Protein AF-0000000079408543 (afdb_homodimer)

Foldseek 3Di:
DQQDAEEEDEAEACDPVNLVVLLVCQLSNQNYAEYEYAHRQDDLVSLLSNLVSVLNRQNYAEYHHEHYPDDPVSVVVNVVSNLSNQRHQFYFYDDVQFGFTFTHDDPPDDPDDDDDDPDDDPPDPGGDTDGD/DQQDAEDEDEAEACDPVNLVVLLVCQLSNQNYAEYEYAHRQDDLVRLLSNLVSVLNRQNYAEYHHEHYPDDPVSVVVNVVSNLSNQRHQFYFYDDVQFGFTFGHDDPDDDPDDDDPDPDPDDPDSGTDTDGD

Organism: Sphenodon punctatus (NCBI:txid8508)

Solvent-accessible surface area (backbone atoms only — not comparable to full-atom values): 13923 Å² total; per-residue (Å²): 82,40,45,27,26,32,42,35,45,29,37,30,68,61,43,72,71,30,50,51,50,46,56,65,49,47,68,51,25,63,45,26,28,34,42,32,49,29,38,19,66,35,40,58,69,56,48,51,52,50,49,58,50,50,42,64,30,74,49,25,29,36,40,31,54,23,49,37,56,74,46,73,68,41,49,57,51,47,56,60,56,48,66,66,21,86,47,28,31,36,37,37,34,43,45,104,66,38,41,38,39,35,34,43,74,55,71,92,73,74,84,72,93,86,84,86,80,83,75,86,77,76,89,61,64,68,40,53,66,50,79,96,82,42,45,28,28,32,42,35,45,28,38,32,66,62,43,72,71,29,51,52,51,46,58,64,49,47,69,52,25,63,45,25,28,34,41,32,48,29,39,20,67,36,42,57,66,55,48,51,53,50,48,58,49,51,41,63,29,74,50,25,28,36,40,32,53,23,49,37,55,74,47,76,69,41,50,54,53,47,56,60,58,48,65,67,22,86,49,30,28,36,36,38,34,42,42,103,65,40,40,37,37,36,30,44,73,61,74,89,73,77,85,74,91,83,82,83,79,78,77,83,73,79,85,60,62,61,36,53,62,50,77,94

InterPro domains:
  IPR001611 Leucine-rich repeat [PF13516] (59-79)
  IPR027038 Ran GTPase-activating protein [PTHR24113] (2-92)
  IPR032675 Leucine-rich repeat domain superfamily [G3DSA:3.80.10.10] (1-110)

Structure (mmCIF, N/CA/C/O backbone):
data_AF-0000000079408543-model_v1
#
loop_
_entity.id
_entity.type
_entity.pdbx_description
1 polymer 'Uncharacterized protein'
#
loop_
_atom_site.group_PDB
_atom_site.id
_atom_site.type_symbol
_atom_site.label_atom_id
_atom_site.label_alt_id
_atom_site.label_comp_id
_atom_site.label_asym_id
_atom_site.label_entity_id
_atom_site.label_seq_id
_atom_site.pdbx_PDB_ins_code
_atom_site.Cartn_x
_atom_site.Cartn_y
_atom_site.Cartn_z
_atom_site.occupancy
_atom_site.B_iso_or_equiv
_atom_site.auth_seq_id
_atom_site.auth_comp_id
_atom_site.auth_asym_id
_atom_site.auth_atom_id
_atom_site.pdbx_PDB_model_num
ATOM 1 N N . MET A 1 1 ? -10.094 -0.132 -7.781 1 80.06 1 MET A N 1
ATOM 2 C CA . MET A 1 1 ? -9.453 0.359 -6.562 1 80.06 1 MET A CA 1
ATOM 3 C C . MET A 1 1 ? -10.445 1.14 -5.703 1 80.06 1 MET A C 1
ATOM 5 O O . MET A 1 1 ? -10.109 1.583 -4.605 1 80.06 1 MET A O 1
ATOM 9 N N . LYS A 1 2 ? -11.625 1.193 -6.109 1 86.25 2 LYS A N 1
ATOM 10 C CA . LYS A 1 2 ? -12.633 2.039 -5.477 1 86.25 2 LYS A CA 1
ATOM 11 C C . LYS A 1 2 ? -12.914 1.589 -4.043 1 86.25 2 LYS A C 1
ATOM 13 O O . LYS A 1 2 ? -13.273 2.402 -3.191 1 86.25 2 LYS A O 1
ATOM 18 N N . ASN A 1 3 ? -12.68 0.337 -3.779 1 90.06 3 ASN A N 1
ATOM 19 C CA . ASN A 1 3 ? -13.125 -0.176 -2.49 1 90.06 3 ASN A CA 1
ATOM 20 C C . ASN A 1 3 ? -11.953 -0.409 -1.541 1 90.06 3 ASN A C 1
ATOM 22 O O . ASN A 1 3 ? -12.133 -0.914 -0.432 1 90.06 3 ASN A O 1
ATOM 26 N N . LEU A 1 4 ? -10.789 0.045 -1.88 1 92.81 4 LEU A N 1
ATOM 27 C CA . LEU A 1 4 ? -9.625 -0.16 -1.021 1 92.81 4 LEU A CA 1
ATOM 28 C C . LEU A 1 4 ? -9.758 0.632 0.275 1 92.81 4 LEU A C 1
ATOM 30 O O . LEU A 1 4 ? -10.219 1.776 0.263 1 92.81 4 LEU A O 1
ATOM 34 N N . LYS A 1 5 ? -9.297 0.011 1.314 1 95.62 5 LYS A N 1
ATOM 35 C CA . LYS A 1 5 ? -9.43 0.646 2.623 1 95.62 5 LYS A CA 1
ATOM 36 C C . LYS A 1 5 ? -8.102 1.213 3.102 1 95.62 5 LYS A C 1
ATOM 38 O O . LYS A 1 5 ? -8.07 2.211 3.826 1 95.62 5 LYS A O 1
ATOM 43 N N . LYS A 1 6 ? -7.059 0.561 2.783 1 96.62 6 LYS A N 1
ATOM 44 C CA . LYS A 1 6 ? -5.742 0.977 3.254 1 96.62 6 LYS A CA 1
ATOM 45 C C . LYS A 1 6 ? -4.703 0.874 2.141 1 96.62 6 LYS A C 1
ATOM 47 O O . LYS A 1 6 ? -4.645 -0.133 1.431 1 96.62 6 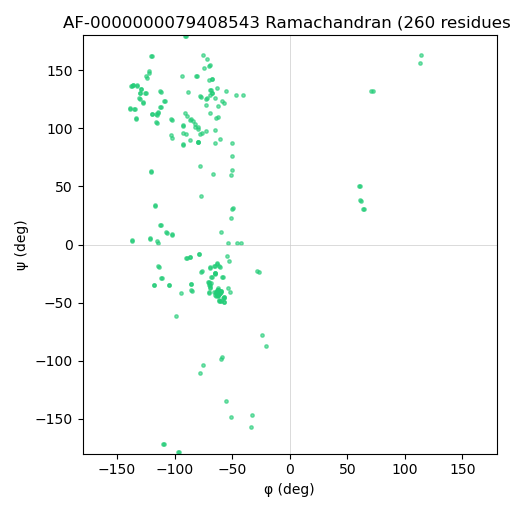LYS A O 1
ATOM 52 N N . ILE A 1 7 ? -3.877 1.854 2.014 1 95.75 7 ILE A N 1
ATOM 53 C CA . ILE A 1 7 ? -2.758 1.861 1.079 1 95.75 7 ILE A CA 1
ATOM 54 C C . ILE A 1 7 ? -1.478 2.256 1.812 1 95.75 7 ILE A C 1
ATOM 56 O O . ILE A 1 7 ? -1.463 3.229 2.57 1 95.75 7 ILE A O 1
ATOM 60 N N . GLU A 1 8 ? -0.493 1.496 1.614 1 95.88 8 GLU A N 1
ATOM 61 C CA . GLU A 1 8 ? 0.832 1.814 2.139 1 95.88 8 GLU A CA 1
ATOM 62 C C . GLU A 1 8 ? 1.887 1.766 1.038 1 95.88 8 GLU A C 1
ATOM 64 O O . GLU A 1 8 ? 2.025 0.753 0.348 1 95.88 8 GLU A O 1
ATOM 69 N N . LEU A 1 9 ? 2.535 2.836 0.86 1 95.38 9 LEU A N 1
ATOM 70 C CA . LEU A 1 9 ? 3.691 2.953 -0.021 1 95.38 9 LEU A CA 1
ATOM 71 C C . LEU A 1 9 ? 4.953 3.273 0.776 1 95.38 9 LEU A C 1
ATOM 73 O O . LEU A 1 9 ? 5.066 4.355 1.356 1 95.38 9 LEU A O 1
ATOM 77 N N . THR A 1 10 ? 5.789 2.324 0.797 1 94.88 10 THR A N 1
ATOM 78 C CA . THR A 1 10 ? 6.93 2.477 1.695 1 94.88 10 THR A CA 1
ATOM 79 C C . THR A 1 10 ? 8.242 2.336 0.931 1 94.88 10 THR A C 1
ATOM 81 O O . THR A 1 10 ? 8.375 1.461 0.073 1 94.88 10 THR A O 1
ATOM 84 N N . GLY A 1 11 ? 9 3.107 1.428 1 88.62 11 GLY A N 1
ATOM 85 C CA . GLY A 1 11 ? 10.359 2.998 0.932 1 88.62 11 GLY A CA 1
ATOM 86 C C . GLY A 1 11 ? 10.523 3.514 -0.485 1 88.62 11 GLY A C 1
ATOM 87 O O . GLY A 1 11 ? 9.625 3.352 -1.317 1 88.62 11 GLY A O 1
ATOM 88 N N . GLY A 1 12 ? 11.461 4.25 -0.627 1 80.56 12 GLY A N 1
ATOM 89 C CA . GLY A 1 12 ? 11.781 4.828 -1.922 1 80.56 12 GLY A CA 1
ATOM 90 C C . GLY A 1 12 ? 11.586 6.332 -1.969 1 80.56 12 GLY A C 1
ATOM 91 O O . GLY A 1 12 ? 11.133 6.934 -0.993 1 80.56 12 GLY A O 1
ATOM 92 N N . LYS A 1 13 ? 12.203 7.043 -2.811 1 85.88 13 LYS A N 1
ATOM 93 C CA . LYS A 1 13 ? 12.094 8.484 -3.047 1 85.88 13 LYS A CA 1
ATOM 94 C C . LYS A 1 13 ? 10.867 8.805 -3.898 1 85.88 13 LYS A C 1
ATOM 96 O O . LYS A 1 13 ? 10.898 8.648 -5.121 1 85.88 13 LYS A O 1
ATOM 101 N N . LEU A 1 14 ? 9.664 9.023 -3.174 1 89.5 14 LEU A N 1
ATOM 102 C CA . LEU A 1 14 ? 8.516 9.539 -3.92 1 89.5 14 LEU A CA 1
ATOM 103 C C . LEU A 1 14 ?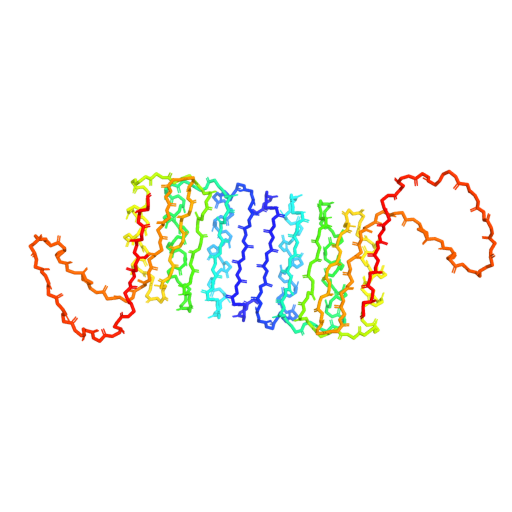 8.812 10.922 -4.492 1 89.5 14 LEU A C 1
ATOM 105 O O . LEU A 1 14 ? 9 11.875 -3.738 1 89.5 14 LEU A O 1
AT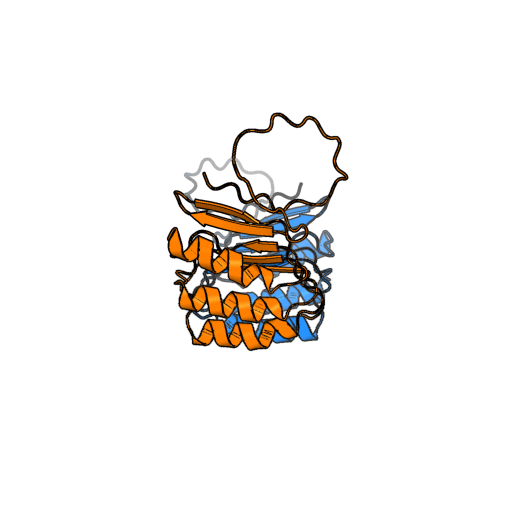OM 109 N N . THR A 1 15 ? 8.953 11 -5.715 1 88.56 15 THR A N 1
ATOM 110 C CA . THR A 1 15 ? 9.305 12.234 -6.41 1 88.56 15 THR A CA 1
ATOM 111 C C . THR A 1 15 ? 8.055 12.922 -6.957 1 88.56 15 THR A C 1
ATOM 113 O O . THR A 1 15 ? 6.938 12.438 -6.762 1 88.56 15 THR A O 1
ATOM 116 N N . ALA A 1 16 ? 8.266 14.062 -7.645 1 89.94 16 ALA A N 1
ATOM 117 C CA . ALA A 1 16 ? 7.176 14.875 -8.164 1 89.94 16 ALA A CA 1
ATOM 118 C C . ALA A 1 16 ? 6.281 14.07 -9.102 1 89.94 16 ALA A C 1
ATOM 120 O O . ALA A 1 16 ? 5.051 14.117 -8.992 1 89.94 16 ALA A O 1
ATOM 121 N N . PRO A 1 17 ? 6.84 13.281 -10.062 1 88.56 17 PRO A N 1
ATOM 122 C CA . PRO A 1 17 ? 5.973 12.453 -10.898 1 88.56 17 PRO A CA 1
ATOM 123 C C . PRO A 1 17 ? 5.145 11.453 -10.086 1 88.56 17 PRO A C 1
ATOM 125 O O . PRO A 1 17 ? 3.973 11.227 -10.391 1 88.56 17 PRO A O 1
ATOM 128 N N . GLY A 1 18 ? 5.812 10.891 -9.086 1 88.56 18 GLY A N 1
ATOM 129 C CA . GLY A 1 18 ? 5.082 9.977 -8.219 1 88.56 18 GLY A CA 1
ATOM 130 C C . GLY A 1 18 ? 3.93 10.641 -7.492 1 88.56 18 GLY A C 1
ATOM 131 O O . GLY A 1 18 ? 2.84 10.078 -7.395 1 88.56 18 GLY A O 1
ATOM 132 N N . ILE A 1 19 ? 4.148 11.797 -6.996 1 91.75 19 ILE A N 1
ATOM 133 C CA . ILE A 1 19 ? 3.113 12.555 -6.301 1 91.75 19 ILE A CA 1
ATOM 134 C C . ILE A 1 19 ? 1.974 12.867 -7.266 1 91.75 19 ILE A C 1
ATOM 136 O O . ILE A 1 19 ? 0.799 12.781 -6.898 1 91.75 19 ILE A O 1
ATOM 140 N N . THR A 1 20 ? 2.322 13.172 -8.43 1 91.56 20 THR A N 1
ATOM 141 C CA . THR A 1 20 ? 1.322 13.43 -9.461 1 91.56 20 THR A CA 1
ATOM 142 C C . THR A 1 20 ? 0.484 12.18 -9.719 1 91.56 20 THR A C 1
ATOM 144 O O . THR A 1 20 ? -0.736 12.266 -9.875 1 91.56 20 THR A O 1
ATOM 147 N N . GLU A 1 21 ? 1.088 11.086 -9.797 1 88.38 21 GLU A N 1
ATOM 148 C CA . GLU A 1 21 ? 0.375 9.828 -9.992 1 88.38 21 GLU A CA 1
ATOM 149 C C . GLU A 1 21 ? -0.569 9.539 -8.828 1 88.38 21 GLU A C 1
ATOM 151 O O . GLU A 1 21 ? -1.688 9.062 -9.031 1 88.38 21 GLU A O 1
ATOM 156 N N . LEU A 1 22 ? -0.102 9.836 -7.691 1 88.75 22 LEU A N 1
ATOM 157 C CA . LEU A 1 22 ? -0.957 9.672 -6.523 1 88.75 22 LEU A CA 1
ATOM 158 C C . LEU A 1 22 ? -2.184 10.578 -6.617 1 88.75 22 LEU A C 1
ATOM 160 O O . LEU A 1 22 ? -3.299 10.148 -6.309 1 88.75 22 LEU A O 1
ATOM 164 N N . ALA A 1 23 ? -1.941 11.773 -7.027 1 91.62 23 ALA A N 1
ATOM 165 C CA . ALA A 1 23 ? -3.025 12.742 -7.172 1 91.62 23 ALA A CA 1
ATOM 166 C C . ALA A 1 23 ? -4.086 12.234 -8.148 1 91.62 23 ALA A C 1
ATOM 168 O O . ALA A 1 23 ? -5.27 12.547 -8 1 91.62 23 ALA A O 1
ATOM 169 N N . GLN A 1 24 ? -3.717 11.43 -9.062 1 88.75 24 GLN A N 1
ATOM 170 C CA . GLN A 1 24 ? -4.641 10.891 -10.055 1 88.75 24 GLN A CA 1
ATOM 171 C C . GLN A 1 24 ? -5.348 9.641 -9.539 1 88.75 24 GLN A C 1
ATOM 173 O O . GLN A 1 24 ? -6.504 9.391 -9.875 1 88.75 24 GLN A O 1
ATOM 178 N N . ALA A 1 25 ? -4.707 8.922 -8.812 1 85.69 25 ALA A N 1
ATOM 179 C CA . ALA A 1 25 ? -5.199 7.613 -8.391 1 85.69 25 ALA A CA 1
ATOM 180 C C . ALA A 1 25 ? -6.098 7.734 -7.164 1 85.69 25 ALA A C 1
ATOM 182 O O . ALA A 1 25 ? -7.148 7.094 -7.09 1 85.69 25 ALA A O 1
ATOM 183 N N . PHE A 1 26 ? -5.809 8.539 -6.215 1 90.38 26 PHE A N 1
ATOM 184 C CA . PHE A 1 26 ? -6.402 8.531 -4.879 1 90.38 26 PHE A CA 1
ATOM 185 C C . PHE A 1 26 ? -7.859 8.961 -4.934 1 90.38 26 PHE A C 1
ATOM 187 O O . PHE A 1 26 ? -8.703 8.414 -4.219 1 90.38 26 PHE A O 1
ATOM 194 N N . PRO A 1 27 ? -8.148 9.875 -5.824 1 86.06 27 PRO A N 1
ATOM 195 C CA . PRO A 1 27 ? -9.562 10.242 -5.898 1 86.06 27 PRO A CA 1
ATOM 196 C C . PRO A 1 27 ? -10.453 9.078 -6.324 1 86.06 27 PRO A C 1
ATOM 198 O O . PRO A 1 27 ? -11.672 9.109 -6.098 1 86.06 27 PRO A O 1
ATOM 201 N N . LYS A 1 28 ? -9.859 8.102 -6.852 1 84.75 28 LYS A N 1
ATOM 202 C CA . LYS A 1 28 ? -10.609 6.938 -7.305 1 84.75 28 LYS A CA 1
ATOM 203 C C . LYS A 1 28 ? -10.812 5.938 -6.172 1 84.75 28 LYS A C 1
ATOM 205 O O . LYS A 1 28 ? -11.602 4.996 -6.301 1 84.75 28 LYS A O 1
ATOM 210 N N . CYS A 1 29 ? -10.133 6.176 -5.117 1 89.69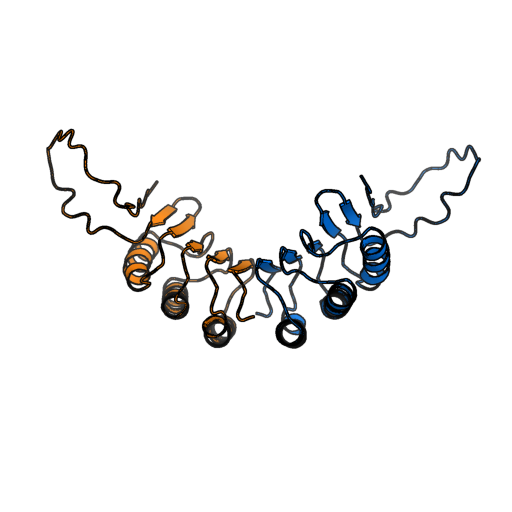 29 CYS A N 1
ATOM 211 C CA . CYS A 1 29 ? -10.234 5.273 -3.975 1 89.69 29 CYS A CA 1
ATOM 212 C C . CYS A 1 29 ? -11.297 5.758 -2.996 1 89.69 29 CYS A C 1
ATOM 214 O O . CYS A 1 29 ? -10.977 6.324 -1.952 1 89.69 29 CYS A O 1
ATOM 216 N N . LEU A 1 30 ? -12.492 5.418 -3.176 1 91 30 LEU A N 1
ATOM 217 C CA . LEU A 1 30 ? -13.672 6.004 -2.541 1 91 30 LEU A CA 1
ATOM 218 C C . LEU A 1 30 ? -13.812 5.508 -1.105 1 91 30 LEU A C 1
ATOM 220 O O . LEU A 1 30 ? -14.438 6.168 -0.275 1 91 30 LEU A O 1
ATOM 224 N N . GLN A 1 31 ? -13.242 4.371 -0.793 1 93.56 31 GLN A N 1
ATOM 225 C CA . GLN A 1 31 ? -13.453 3.787 0.527 1 93.56 31 GLN A CA 1
ATOM 226 C C . GLN A 1 31 ? -12.172 3.803 1.35 1 93.56 31 GLN A C 1
ATOM 228 O O . GLN A 1 31 ? -12.078 3.137 2.383 1 93.56 31 GLN A O 1
ATOM 233 N N . LEU A 1 32 ? -11.219 4.602 0.93 1 94.75 32 LEU A N 1
ATOM 234 C CA . LEU A 1 32 ? -9.898 4.602 1.562 1 94.75 32 LEU A CA 1
ATOM 235 C C . LEU A 1 32 ? -9.961 5.258 2.939 1 94.75 32 LEU A C 1
ATOM 237 O O . LEU A 1 32 ? -10.445 6.387 3.074 1 94.75 32 LEU A O 1
ATOM 241 N N . GLU A 1 33 ? -9.492 4.516 3.934 1 96.12 33 GLU A N 1
ATOM 242 C CA . GLU A 1 33 ? -9.555 4.992 5.312 1 96.12 33 GLU A CA 1
ATOM 243 C C . GLU A 1 33 ? -8.164 5.309 5.855 1 96.12 33 GLU A C 1
ATOM 245 O O . GLU A 1 33 ? -8.016 6.129 6.766 1 96.12 33 GLU A O 1
ATOM 250 N N . GLU A 1 34 ? -7.172 4.613 5.336 1 96.25 34 GLU A N 1
ATOM 251 C CA . GLU A 1 34 ? -5.816 4.793 5.848 1 96.25 34 GLU A CA 1
ATOM 252 C C . GLU A 1 34 ? -4.805 4.887 4.711 1 96.25 34 GLU A C 1
ATOM 254 O O . GLU A 1 34 ? -4.836 4.082 3.775 1 96.25 34 GLU A O 1
ATOM 259 N N . ILE A 1 35 ? -3.852 5.832 4.844 1 95.75 35 ILE A N 1
ATOM 260 C CA . ILE A 1 35 ? -2.752 5.965 3.896 1 95.75 35 ILE A CA 1
ATOM 261 C C . ILE A 1 35 ? -1.432 6.102 4.652 1 95.75 35 ILE A C 1
ATOM 263 O O . ILE A 1 35 ? -1.354 6.824 5.648 1 95.75 35 ILE A O 1
ATOM 267 N N . SER A 1 36 ? -0.47 5.434 4.203 1 95.75 36 SER A N 1
ATOM 268 C CA . SER A 1 36 ? 0.873 5.543 4.762 1 95.75 36 SER A CA 1
ATOM 269 C C . SER A 1 36 ? 1.913 5.758 3.666 1 95.75 36 SER A C 1
ATOM 271 O O . SER A 1 36 ? 1.956 5.008 2.689 1 95.75 36 SER A O 1
ATOM 273 N N . LEU A 1 37 ? 2.695 6.797 3.787 1 95.81 37 LEU A N 1
ATOM 274 C CA . LEU A 1 37 ? 3.826 7.078 2.91 1 95.81 37 LEU A CA 1
ATOM 275 C C . LEU A 1 37 ? 5.125 7.148 3.705 1 95.81 37 LEU A C 1
ATOM 277 O O . LEU A 1 37 ? 5.824 8.164 3.666 1 95.81 37 LEU A O 1
ATOM 281 N N . GLN A 1 38 ? 5.496 6.105 4.289 1 93.81 38 GLN A N 1
ATOM 282 C CA . GLN A 1 38 ? 6.668 6.078 5.156 1 93.81 38 GLN A CA 1
ATOM 283 C C . GLN A 1 38 ? 7.953 5.934 4.344 1 93.81 38 GLN A C 1
ATOM 285 O O . GLN A 1 38 ? 7.977 5.238 3.326 1 93.81 38 GLN A O 1
ATOM 290 N N . ASP A 1 39 ? 9.016 6.574 4.812 1 93.69 39 ASP A N 1
ATOM 291 C CA . ASP A 1 39 ? 10.359 6.379 4.289 1 93.69 39 ASP A CA 1
ATOM 292 C C . ASP A 1 39 ? 10.438 6.758 2.811 1 93.69 39 ASP A C 1
ATOM 294 O O . ASP A 1 39 ? 10.938 5.988 1.99 1 93.69 39 ASP A O 1
ATOM 298 N N . ASN A 1 40 ? 9.93 7.988 2.449 1 94.56 40 ASN A N 1
ATOM 299 C CA . ASN A 1 40 ? 9.914 8.391 1.048 1 94.56 40 ASN A CA 1
ATOM 300 C C . ASN A 1 40 ? 10.695 9.688 0.83 1 94.56 40 ASN A C 1
ATOM 302 O O . ASN A 1 40 ? 10.625 10.289 -0.247 1 94.56 40 ASN A O 1
ATOM 306 N N . TRP A 1 41 ? 11.328 10.195 1.872 1 92.38 41 TRP A N 1
ATOM 307 C CA . TRP A 1 41 ? 12.211 11.352 1.817 1 92.38 41 TRP A CA 1
ATOM 308 C C . TRP A 1 41 ? 11.445 12.609 1.421 1 92.38 41 TRP A C 1
ATOM 310 O O . TRP A 1 41 ? 11.969 13.461 0.702 1 92.38 41 TRP A O 1
ATOM 320 N N . LEU A 1 42 ? 10.219 12.672 1.764 1 93.38 42 LEU A N 1
ATOM 321 C CA . LEU A 1 42 ? 9.398 13.836 1.46 1 93.38 42 LEU A CA 1
ATOM 322 C C . LEU A 1 42 ? 9.844 15.047 2.277 1 93.38 42 LEU A C 1
ATOM 324 O O . LEU A 1 42 ? 10.023 14.945 3.492 1 93.38 42 LEU A O 1
ATOM 328 N N . LYS A 1 43 ? 9.992 16.156 1.645 1 92.06 43 LYS A N 1
ATOM 329 C CA . LYS A 1 43 ? 10.25 17.438 2.314 1 92.06 43 LYS A CA 1
ATOM 330 C C . LYS A 1 43 ? 8.945 18.156 2.639 1 92.06 43 LYS A C 1
ATOM 332 O O . LYS A 1 43 ? 7.859 17.641 2.359 1 92.06 43 LYS A O 1
ATOM 337 N N . GLU A 1 44 ? 9.055 19.266 3.234 1 89.5 44 GLU A N 1
ATOM 338 C CA . GLU A 1 44 ? 7.895 20.016 3.719 1 89.5 44 GLU A CA 1
ATOM 339 C C . GLU A 1 44 ? 6.918 20.312 2.586 1 89.5 44 GLU A C 1
ATOM 341 O O . GLU A 1 44 ? 5.711 20.078 2.725 1 89.5 44 GLU A O 1
ATOM 346 N N . GLN A 1 45 ? 7.43 20.828 1.477 1 91.94 45 GLN A N 1
ATOM 347 C CA . GLN A 1 45 ? 6.562 21.188 0.357 1 91.94 45 GLN A CA 1
ATOM 348 C C . GLN A 1 45 ? 5.836 19.969 -0.19 1 91.94 45 GLN A C 1
ATOM 350 O O . GLN A 1 45 ? 4.629 20.016 -0.437 1 91.94 45 GLN A O 1
ATOM 355 N N . GLU A 1 46 ? 6.594 18.938 -0.405 1 93.88 46 GLU A N 1
ATOM 356 C CA . GLU A 1 46 ? 5.996 17.703 -0.916 1 93.88 46 GLU A CA 1
ATOM 357 C C . GLU A 1 46 ? 4.973 17.141 0.066 1 93.88 46 GLU A C 1
ATOM 359 O O . GLU A 1 46 ? 3.918 16.656 -0.341 1 93.88 46 GLU A O 1
ATOM 364 N N . MET A 1 47 ? 5.27 17.156 1.339 1 91.94 47 MET A N 1
ATOM 365 C CA . MET A 1 47 ? 4.332 16.656 2.348 1 91.94 47 MET A CA 1
ATOM 366 C C . MET A 1 47 ? 3.051 17.484 2.346 1 91.94 47 MET A C 1
ATOM 368 O O . MET A 1 47 ? 1.956 16.953 2.504 1 91.94 47 MET A O 1
ATOM 372 N N . SER A 1 48 ? 3.25 18.703 2.145 1 91.25 48 SER A N 1
ATOM 373 C CA . SER A 1 48 ? 2.082 19.578 2.049 1 91.25 48 SER A CA 1
ATOM 374 C C . SER A 1 48 ? 1.23 19.219 0.833 1 91.25 48 SER A C 1
ATOM 376 O O . SER A 1 48 ? 0 19.203 0.917 1 91.25 48 SER A O 1
ATOM 378 N N . GLU A 1 49 ? 1.854 19 -0.267 1 93.25 49 GLU A N 1
ATOM 379 C CA . GLU A 1 49 ? 1.144 18.625 -1.487 1 93.25 49 GLU A CA 1
ATOM 380 C C . GLU A 1 49 ? 0.365 17.328 -1.299 1 93.25 49 GLU A C 1
ATOM 382 O O . GLU A 1 49 ? -0.78 17.219 -1.743 1 93.25 49 GLU A O 1
ATOM 387 N N . VAL A 1 50 ? 0.977 16.391 -0.613 1 94 50 VAL A N 1
ATOM 388 C CA . VAL A 1 50 ? 0.321 15.102 -0.44 1 94 50 VAL A CA 1
ATOM 389 C C . VAL A 1 50 ? -0.89 15.258 0.479 1 94 50 VAL A C 1
ATOM 391 O O . VAL A 1 50 ? -1.929 14.633 0.256 1 94 50 VAL A O 1
ATOM 394 N N . ILE A 1 51 ? -0.754 16.078 1.469 1 90.38 51 ILE A N 1
ATOM 395 C CA . ILE A 1 51 ? -1.877 16.328 2.367 1 90.38 51 ILE A CA 1
ATOM 396 C C . ILE A 1 51 ? -3.043 16.922 1.585 1 90.38 51 ILE A C 1
ATOM 398 O O . ILE A 1 51 ? -4.203 16.594 1.836 1 90.38 51 ILE A O 1
ATOM 402 N N . GLU A 1 52 ? -2.74 17.781 0.698 1 92.31 52 GLU A N 1
ATOM 403 C CA . GLU A 1 52 ? -3.783 18.375 -0.139 1 92.31 52 GLU A CA 1
ATOM 404 C C . GLU A 1 52 ? -4.492 17.297 -0.966 1 92.31 52 GLU A C 1
ATOM 406 O O . GLU A 1 52 ? -5.707 17.375 -1.171 1 92.31 52 GLU A O 1
ATOM 411 N N . ILE A 1 53 ? -3.773 16.375 -1.479 1 92.5 53 ILE A N 1
ATOM 412 C CA . ILE A 1 53 ? -4.344 15.258 -2.227 1 92.5 53 ILE A CA 1
ATOM 413 C C . ILE A 1 53 ? -5.238 14.422 -1.311 1 92.5 53 ILE A C 1
ATOM 415 O O . ILE A 1 53 ? -6.348 14.055 -1.69 1 92.5 53 ILE A O 1
ATOM 419 N N . PHE A 1 54 ? -4.75 14.203 -0.082 1 92.81 54 PHE A N 1
ATOM 420 C CA . PHE A 1 54 ? -5.473 13.367 0.872 1 92.81 54 PHE A CA 1
ATOM 421 C C . PHE A 1 54 ? -6.766 14.039 1.313 1 92.81 54 PHE A C 1
ATOM 423 O O . PHE A 1 54 ? -7.734 13.367 1.661 1 92.81 54 PHE A O 1
ATOM 430 N N . ALA A 1 55 ? -6.766 15.352 1.289 1 89.88 55 ALA A N 1
ATOM 431 C CA . ALA A 1 55 ? -7.953 16.125 1.675 1 89.88 55 ALA A CA 1
ATOM 432 C C . ALA A 1 55 ? -9.133 15.789 0.767 1 89.88 55 ALA A C 1
ATOM 434 O O . ALA A 1 55 ? -10.289 16.016 1.139 1 89.88 55 ALA A O 1
ATOM 435 N N . LYS A 1 56 ? -8.836 15.234 -0.369 1 90.25 56 LYS A N 1
ATOM 436 C CA . LYS A 1 56 ? -9.875 14.922 -1.339 1 90.25 56 LYS A CA 1
ATOM 437 C C . LYS A 1 56 ? -10.438 13.523 -1.114 1 90.25 56 LYS A C 1
ATOM 439 O O . LYS A 1 56 ? -11.43 13.133 -1.735 1 90.25 56 LYS A O 1
ATOM 444 N N . VAL A 1 57 ? -9.773 12.766 -0.288 1 91.25 57 VAL A N 1
ATOM 445 C CA . VAL A 1 57 ? -10.227 11.422 0.034 1 91.25 57 VAL A CA 1
ATOM 446 C C . VAL A 1 57 ? -11.227 11.469 1.188 1 91.25 57 VAL A C 1
ATOM 448 O O . VAL A 1 57 ? -10.836 11.617 2.348 1 91.25 57 VAL A O 1
ATOM 451 N N . LYS A 1 58 ? -12.484 11.258 0.958 1 89.12 58 LYS A N 1
ATOM 452 C CA . LYS A 1 58 ? -13.594 11.602 1.846 1 89.12 58 LYS A CA 1
ATOM 453 C C . LYS A 1 58 ? -13.609 10.711 3.08 1 89.12 58 LYS A C 1
ATOM 455 O O . LYS A 1 58 ? -13.961 11.156 4.172 1 89.12 58 LYS A O 1
ATOM 460 N N . LYS A 1 59 ? -13.203 9.5 2.99 1 93.06 59 LYS A N 1
ATOM 461 C CA . LYS A 1 59 ? -13.359 8.57 4.105 1 93.06 59 LYS A CA 1
ATOM 462 C C . LYS A 1 59 ? -12.039 8.375 4.848 1 93.06 59 LYS A C 1
ATOM 464 O O . LYS A 1 59 ? -11.938 7.531 5.734 1 93.06 59 LYS A O 1
ATOM 469 N N . LEU A 1 60 ? -11.086 9.172 4.488 1 93.12 60 LEU A N 1
ATOM 470 C CA . LEU A 1 60 ? -9.758 9.016 5.062 1 93.12 60 LEU A CA 1
ATOM 471 C C . LEU A 1 60 ? -9.758 9.352 6.547 1 93.12 60 LEU A C 1
ATOM 473 O O . LEU A 1 60 ? -10.242 10.414 6.945 1 93.12 60 LEU A O 1
ATOM 477 N N . LYS A 1 61 ? -9.18 8.453 7.375 1 91.94 61 LYS A N 1
ATOM 478 C CA . LYS A 1 61 ? -9.172 8.625 8.82 1 91.94 61 LYS A CA 1
ATOM 479 C C . LYS A 1 61 ? -7.746 8.742 9.352 1 91.94 61 LYS A C 1
ATOM 481 O O . LYS A 1 61 ? -7.492 9.469 10.312 1 91.94 61 LYS A O 1
ATOM 486 N N . LYS A 1 62 ? -6.828 8 8.711 1 92.62 62 LYS A N 1
ATOM 487 C CA . LYS A 1 62 ? -5.473 7.922 9.242 1 92.62 62 LYS A CA 1
ATOM 488 C C . LYS A 1 62 ? -4.438 8.219 8.156 1 92.62 62 LYS A C 1
ATOM 490 O O . LYS A 1 62 ? -4.516 7.676 7.055 1 92.62 62 LYS A O 1
ATOM 495 N N . ILE A 1 63 ? -3.502 9.031 8.5 1 92.62 63 ILE A N 1
ATOM 496 C CA . ILE A 1 63 ? -2.367 9.336 7.633 1 92.62 63 ILE A CA 1
ATOM 497 C C . ILE A 1 63 ? -1.063 9.07 8.383 1 92.62 63 ILE A C 1
ATOM 499 O O . ILE A 1 63 ? -0.9 9.492 9.531 1 92.62 63 ILE A O 1
ATOM 503 N N . ASP A 1 64 ? -0.205 8.375 7.777 1 93 64 ASP A N 1
ATOM 504 C CA . ASP A 1 64 ? 1.122 8.125 8.328 1 93 64 ASP A CA 1
ATOM 505 C C . ASP A 1 64 ? 2.213 8.656 7.406 1 93 64 ASP A C 1
ATOM 507 O O . ASP A 1 64 ? 2.418 8.133 6.309 1 93 64 ASP A O 1
ATOM 511 N N . LEU A 1 65 ? 2.918 9.664 7.805 1 92.69 65 LEU A N 1
ATOM 512 C CA . LEU A 1 65 ? 4.012 10.273 7.059 1 92.69 65 LEU A CA 1
ATOM 513 C C . LEU A 1 65 ? 5.328 10.133 7.809 1 92.69 65 LEU A C 1
ATOM 515 O O . LEU A 1 65 ? 6.199 11 7.719 1 92.69 65 LEU A O 1
ATOM 519 N N . SER A 1 66 ? 5.484 9.031 8.523 1 89.5 66 SER A N 1
ATOM 520 C CA . SER A 1 66 ? 6.652 8.805 9.367 1 89.5 66 SER A CA 1
ATOM 521 C C . SER A 1 66 ? 7.902 8.57 8.531 1 89.5 66 SER A C 1
ATOM 523 O O . SER A 1 66 ? 7.812 8.125 7.379 1 89.5 66 SER A O 1
ATOM 525 N N . HIS A 1 67 ? 9.055 8.891 9.125 1 91.31 67 HIS A N 1
ATOM 526 C CA . HIS A 1 67 ? 10.375 8.609 8.57 1 91.31 67 HIS A CA 1
ATOM 527 C C . HIS A 1 67 ? 10.578 9.32 7.238 1 91.31 67 HIS A C 1
ATOM 529 O O . HIS A 1 67 ? 11.023 8.703 6.266 1 91.31 67 HIS A O 1
ATOM 535 N N . ASN A 1 68 ? 10.055 10.516 7.18 1 92.25 68 ASN A N 1
ATOM 536 C CA . ASN A 1 68 ? 10.391 11.453 6.109 1 92.25 68 ASN A CA 1
ATOM 537 C C . ASN A 1 68 ? 11.25 12.609 6.621 1 92.25 68 ASN A C 1
ATOM 539 O O . ASN A 1 68 ? 11.859 12.508 7.688 1 92.25 68 ASN A O 1
ATOM 543 N N . GLU A 1 69 ? 11.469 13.617 5.766 1 89.38 69 GLU A N 1
ATOM 544 C CA . GLU A 1 69 ? 12.273 14.75 6.211 1 89.38 69 GLU A CA 1
ATOM 545 C C . GLU A 1 69 ? 11.445 15.711 7.062 1 89.38 69 GLU A C 1
ATOM 547 O O . GLU A 1 69 ? 10.891 16.688 6.547 1 89.38 69 GLU A O 1
ATOM 552 N N . ILE A 1 70 ? 11.43 15.414 8.359 1 84.44 70 ILE A N 1
ATOM 553 C CA . ILE A 1 70 ? 10.547 16.125 9.273 1 84.44 70 ILE A CA 1
ATOM 554 C C . ILE A 1 70 ? 11.367 16.984 10.219 1 84.44 70 ILE A C 1
ATOM 556 O O . ILE A 1 70 ? 12.391 16.547 10.75 1 84.44 70 ILE A O 1
ATOM 560 N N . SER A 1 71 ? 11.008 18.188 10.352 1 80.69 71 SER A N 1
ATOM 561 C CA . SER A 1 71 ? 11.5 19.141 11.336 1 80.69 71 SER A CA 1
ATOM 562 C C . SER A 1 71 ? 10.375 19.641 12.234 1 80.69 71 SER A C 1
ATOM 564 O O . SER A 1 71 ? 9.195 19.453 11.93 1 80.69 71 SER A O 1
ATOM 566 N N . PRO A 1 72 ? 10.695 20.188 13.328 1 78.62 72 PRO A N 1
ATOM 567 C CA . PRO A 1 72 ? 9.641 20.781 14.148 1 78.62 72 PRO A CA 1
ATOM 568 C C . PRO A 1 72 ? 8.758 21.75 13.375 1 78.62 72 PRO A C 1
ATOM 570 O O . PRO A 1 72 ? 7.543 21.781 13.57 1 78.62 72 PRO A O 1
ATOM 573 N N . LYS A 1 73 ? 9.352 22.5 12.57 1 81 73 LYS A N 1
ATOM 574 C CA . LYS A 1 73 ? 8.594 23.438 11.734 1 81 73 LYS A CA 1
ATOM 575 C C . LYS A 1 73 ? 7.645 22.688 10.805 1 81 73 LYS A C 1
ATOM 577 O O . LYS A 1 73 ? 6.496 23.109 10.617 1 81 73 LYS A O 1
ATOM 582 N N . THR A 1 74 ? 8.102 21.656 10.25 1 84.12 74 THR A N 1
ATOM 583 C CA . THR A 1 74 ? 7.305 20.844 9.328 1 84.12 74 THR A CA 1
ATOM 584 C C . THR A 1 74 ? 6.113 20.219 10.047 1 84.12 74 THR A C 1
ATOM 586 O O . THR A 1 74 ? 5.008 20.172 9.5 1 84.12 74 THR A O 1
ATOM 589 N N . VAL A 1 75 ? 6.387 19.781 11.219 1 81.12 75 VAL A N 1
ATOM 590 C CA . VAL A 1 75 ? 5.344 19.125 12 1 81.12 75 VAL A CA 1
ATOM 591 C C . VAL A 1 75 ? 4.184 20.078 12.234 1 81.12 75 VAL A C 1
ATOM 593 O O . VAL A 1 75 ? 3.02 19.719 12.047 1 81.12 75 VAL A O 1
ATOM 596 N N . LEU A 1 76 ? 4.496 21.266 12.672 1 81.44 76 LEU A N 1
ATOM 597 C CA . LEU A 1 76 ? 3.475 22.281 12.922 1 81.44 76 LEU A CA 1
ATOM 598 C C . LEU A 1 76 ? 2.709 22.609 11.641 1 81.44 76 LEU A C 1
ATOM 600 O O . LEU A 1 76 ? 1.483 22.734 11.664 1 81.44 76 LEU A O 1
ATOM 604 N N . ALA A 1 77 ? 3.418 22.719 10.578 1 83.44 77 ALA A N 1
ATOM 605 C CA . ALA A 1 77 ? 2.791 23.016 9.297 1 83.44 77 ALA A CA 1
ATOM 606 C C . ALA A 1 77 ? 1.846 21.906 8.867 1 83.44 77 ALA A C 1
ATOM 608 O O . ALA A 1 77 ? 0.733 22.172 8.406 1 83.44 77 ALA A O 1
ATOM 609 N N . LEU A 1 78 ? 2.268 20.719 9.086 1 85.62 78 LEU A N 1
ATOM 610 C CA . LEU A 1 78 ? 1.471 19.562 8.688 1 85.62 78 LEU A CA 1
ATOM 611 C C . LEU A 1 78 ? 0.233 19.438 9.57 1 85.62 78 LEU A C 1
ATOM 613 O O . LEU A 1 78 ? -0.848 19.094 9.078 1 85.62 78 LEU A O 1
ATOM 617 N N . ALA A 1 79 ? 0.427 19.656 10.781 1 81.94 79 ALA A N 1
ATOM 618 C CA . ALA A 1 79 ? -0.71 19.625 11.695 1 81.94 79 ALA A CA 1
ATOM 619 C C . ALA A 1 79 ? -1.782 20.625 11.266 1 81.94 79 ALA A C 1
ATOM 621 O O . ALA A 1 79 ? -2.973 20.297 11.25 1 81.94 79 ALA A O 1
ATOM 622 N N . LYS A 1 80 ? -1.395 21.75 10.945 1 83.75 80 LYS A N 1
ATOM 623 C CA . LYS A 1 80 ? -2.324 22.781 10.492 1 83.75 80 LYS A CA 1
ATOM 624 C C . LYS A 1 80 ? -3 22.391 9.188 1 83.75 80 LYS A C 1
ATOM 626 O O . LYS A 1 80 ? -4.211 22.562 9.023 1 83.75 80 LYS A O 1
ATOM 631 N N . ARG A 1 81 ? -2.248 21.828 8.25 1 84.12 81 ARG A N 1
ATOM 632 C CA . ARG A 1 81 ? -2.773 21.469 6.941 1 84.12 81 ARG A CA 1
ATOM 633 C C . ARG A 1 81 ? -3.736 20.297 7.051 1 84.12 81 ARG A C 1
ATOM 635 O O . ARG A 1 81 ? -4.711 20.203 6.301 1 84.12 81 ARG A O 1
ATOM 642 N N . THR A 1 82 ? -3.461 19.422 7.988 1 85 82 THR A N 1
ATOM 643 C CA . THR A 1 82 ? -4.281 18.219 8.133 1 85 82 THR A CA 1
ATOM 644 C C . THR A 1 82 ? -5.672 18.578 8.648 1 85 82 THR A C 1
ATOM 646 O O . THR A 1 82 ? -6.617 17.797 8.492 1 85 82 THR A O 1
ATOM 649 N N . THR A 1 83 ? -5.789 19.719 9.234 1 82.12 83 THR A N 1
ATOM 650 C CA . THR A 1 83 ? -7.098 20.172 9.695 1 82.12 83 THR A CA 1
ATOM 651 C C . THR A 1 83 ? -8.039 20.391 8.516 1 82.12 83 THR A C 1
ATOM 653 O O . THR A 1 83 ? -9.266 20.422 8.688 1 82.12 83 THR A O 1
ATOM 656 N N . THR A 1 84 ? -7.508 20.516 7.371 1 82.06 84 THR A N 1
ATOM 657 C CA . THR A 1 84 ? -8.32 20.688 6.176 1 82.06 84 THR A CA 1
ATOM 658 C C . THR A 1 84 ? -8.898 19.359 5.707 1 82.06 84 THR A C 1
ATOM 660 O O . THR A 1 84 ? -9.727 19.312 4.797 1 82.06 84 THR A O 1
ATOM 663 N N . CYS A 1 85 ? -8.508 18.281 6.262 1 82.12 85 CYS A N 1
ATOM 664 C CA . CYS A 1 85 ? -9.047 16.953 5.977 1 82.12 85 CYS A CA 1
ATOM 665 C C . CYS A 1 85 ? -10.18 16.594 6.93 1 82.12 85 CYS A C 1
ATOM 667 O O . CYS A 1 85 ? -9.938 16.234 8.078 1 82.12 85 CYS A O 1
ATOM 669 N N . PRO A 1 86 ? -11.406 16.672 6.539 1 80.81 86 PRO A N 1
ATOM 670 C CA . PRO A 1 86 ? -12.555 16.688 7.449 1 80.81 86 PRO A CA 1
ATOM 671 C C . PRO A 1 86 ? -12.703 15.383 8.227 1 80.81 86 PRO A C 1
ATOM 673 O O . PRO A 1 86 ? -13.188 15.391 9.367 1 80.81 86 PRO A O 1
ATOM 676 N N . ASN A 1 87 ? -12.172 14.289 7.688 1 85.62 87 ASN A N 1
ATOM 677 C CA . ASN A 1 87 ? -12.453 13.023 8.344 1 85.62 87 ASN A CA 1
ATOM 678 C C . ASN A 1 87 ? -11.18 12.398 8.914 1 85.62 87 ASN A C 1
ATOM 680 O O . ASN A 1 87 ? -11.227 11.305 9.484 1 85.62 87 ASN A O 1
ATOM 684 N N . VAL A 1 88 ? -10.141 13.086 8.773 1 86.44 88 VAL A N 1
ATOM 685 C CA . VAL A 1 88 ? -8.891 12.539 9.289 1 86.44 88 VAL A CA 1
ATOM 686 C C . VAL A 1 88 ? -8.836 12.727 10.805 1 86.44 88 VAL A C 1
ATOM 688 O O . VAL A 1 88 ? -8.984 13.844 11.305 1 86.44 88 VAL A O 1
ATOM 691 N N . THR A 1 89 ? -8.586 11.664 11.508 1 80.31 89 THR A N 1
ATOM 692 C CA . THR A 1 89 ? -8.547 11.703 12.961 1 80.31 89 THR A CA 1
ATOM 693 C C . THR A 1 89 ? -7.137 11.414 13.477 1 80.31 89 THR A C 1
ATOM 695 O O . THR A 1 89 ? -6.797 11.773 14.602 1 80.31 89 THR A O 1
ATOM 698 N N . ASP A 1 90 ? -6.344 10.836 12.648 1 83.38 90 ASP A N 1
ATOM 699 C CA . ASP A 1 90 ? -5.023 10.406 13.102 1 83.38 90 ASP A CA 1
ATOM 700 C C . ASP A 1 90 ? -3.945 10.789 12.086 1 83.38 90 ASP A C 1
ATOM 702 O O . ASP A 1 90 ? -3.998 10.359 10.93 1 83.38 90 ASP A O 1
ATOM 706 N N . LEU A 1 91 ? -3.098 11.617 12.547 1 86 91 LEU A N 1
ATOM 707 C CA . LEU A 1 91 ? -1.877 11.922 11.812 1 86 91 LEU A CA 1
ATOM 708 C C . LEU A 1 91 ? -0.651 11.383 12.539 1 86 91 LEU A C 1
ATOM 710 O O . LEU A 1 91 ? -0.385 11.766 13.68 1 86 91 LEU A O 1
ATOM 714 N N . GLN A 1 92 ? -0.025 10.547 11.914 1 84 92 GLN A N 1
ATOM 715 C CA . GLN A 1 92 ? 1.158 9.953 12.523 1 84 92 GLN A CA 1
ATOM 716 C C . GLN A 1 92 ? 2.434 10.445 11.852 1 84 92 GLN A C 1
ATOM 718 O O . GLN A 1 92 ? 2.576 10.344 10.625 1 84 92 GLN A O 1
ATOM 723 N N . ILE A 1 93 ? 3.281 11 12.641 1 85.81 93 ILE A N 1
ATOM 724 C CA . ILE A 1 93 ? 4.605 11.445 12.219 1 85.81 93 ILE A CA 1
ATOM 725 C C . ILE A 1 93 ? 5.652 10.977 13.227 1 85.81 93 ILE A C 1
ATOM 727 O O . ILE A 1 93 ? 5.645 11.398 14.383 1 85.81 93 ILE A O 1
ATOM 731 N N . ARG A 1 94 ? 6.418 10.055 12.805 1 77.31 94 ARG A N 1
ATOM 732 C CA . ARG A 1 94 ? 7.492 9.57 13.672 1 77.31 94 ARG A CA 1
ATOM 733 C C . ARG A 1 94 ? 8.859 9.891 13.078 1 77.31 94 ARG A C 1
ATOM 735 O O . ARG A 1 94 ? 9.062 9.766 11.867 1 77.31 94 ARG A O 1
ATOM 742 N N . ALA A 1 95 ? 9.422 10.641 13.695 1 71.31 95 ALA A N 1
ATOM 743 C CA . ALA A 1 95 ? 10.852 10.852 13.445 1 71.31 95 ALA A CA 1
ATOM 744 C C . ALA A 1 95 ? 11.672 10.594 14.703 1 71.31 95 ALA A C 1
ATOM 746 O O . ALA A 1 95 ? 11.109 10.375 15.781 1 71.31 95 ALA A O 1
ATOM 747 N N . ASP A 1 96 ? 12.875 10.117 14.539 1 57.47 96 ASP A N 1
ATOM 748 C CA . ASP A 1 96 ? 13.727 9.82 15.695 1 57.47 96 ASP A CA 1
ATOM 749 C C . ASP A 1 96 ? 13.352 10.68 16.891 1 57.47 96 ASP A C 1
ATOM 751 O O . ASP A 1 96 ? 13.445 10.234 18.047 1 57.47 96 ASP A O 1
ATOM 755 N N . ASN A 1 97 ? 12.75 11.781 16.656 1 50.81 97 ASN A N 1
ATOM 756 C CA . ASN A 1 97 ? 12.547 12.664 17.797 1 50.81 97 ASN A CA 1
ATOM 757 C C . ASN A 1 97 ? 11.148 13.273 17.797 1 50.81 97 ASN A C 1
ATOM 759 O O . ASN A 1 97 ? 10.852 14.156 18.594 1 50.81 97 ASN A O 1
ATOM 763 N N . ILE A 1 98 ? 10.172 12.961 16.844 1 52.75 98 ILE A N 1
ATOM 764 C CA . ILE A 1 98 ? 8.898 13.672 16.828 1 52.75 98 ILE A CA 1
ATOM 765 C C . ILE A 1 98 ? 7.762 12.68 16.562 1 52.75 98 ILE A C 1
ATOM 767 O O . ILE A 1 98 ? 7.84 11.875 15.633 1 52.75 98 ILE A O 1
ATOM 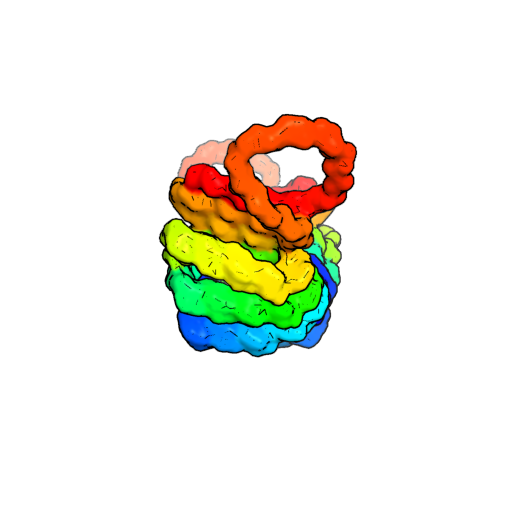771 N N . ILE A 1 99 ? 6.738 12.453 17.547 1 53.56 99 ILE A N 1
ATOM 772 C CA . ILE A 1 99 ? 5.52 11.695 17.281 1 53.56 99 ILE A CA 1
ATOM 773 C C . ILE A 1 99 ? 4.305 12.609 17.391 1 53.56 99 ILE A C 1
ATOM 775 O O . ILE A 1 99 ? 4.137 13.312 18.391 1 53.56 99 ILE A O 1
ATOM 779 N N . ILE A 1 100 ? 3.695 13.016 16.312 1 55.72 100 ILE A N 1
ATOM 780 C CA . ILE A 1 100 ? 2.453 13.781 16.344 1 55.72 100 ILE A CA 1
ATOM 781 C C . ILE A 1 100 ? 1.276 12.859 16.016 1 55.72 100 ILE A C 1
ATOM 783 O O . ILE A 1 100 ? 1.281 12.18 14.984 1 55.72 100 ILE A O 1
ATOM 787 N N . LEU A 1 101 ? 0.527 12.531 16.906 1 52.88 101 LEU A N 1
ATOM 788 C CA . LEU A 1 101 ? -0.742 11.852 16.672 1 52.88 101 LEU A CA 1
ATOM 789 C C . LEU A 1 101 ? -1.911 12.82 16.797 1 52.88 101 LEU A C 1
ATOM 791 O O . LEU A 1 101 ? -1.979 13.594 17.766 1 52.88 101 LEU A O 1
ATOM 795 N N . SER A 1 102 ? -2.344 13.453 15.641 1 54.38 102 SER A N 1
ATOM 796 C CA . SER A 1 102 ? -3.492 14.344 15.727 1 54.38 102 SER A CA 1
ATOM 797 C C . SER A 1 102 ? -4.801 13.594 15.508 1 54.38 102 SER A C 1
ATOM 799 O O . SER A 1 102 ? -4.879 12.711 14.656 1 54.38 102 SER A O 1
ATOM 801 N N . SER A 1 103 ? -5.59 13.43 16.422 1 50.91 103 SER A N 1
ATOM 802 C CA . SER A 1 103 ? -6.945 12.93 16.219 1 50.91 103 SER A CA 1
ATOM 803 C C . SER A 1 103 ? -7.887 14.047 15.789 1 50.91 103 SER A C 1
ATOM 805 O O . SER A 1 103 ? -7.742 15.188 16.219 1 50.91 103 SER A O 1
ATOM 807 N N . GLY A 1 104 ? -8.406 14.328 14.492 1 41.09 104 GLY A N 1
ATOM 808 C CA . GLY A 1 104 ? -9.273 15.305 13.859 1 41.09 104 GLY A CA 1
ATOM 809 C C . GLY A 1 104 ? -10.188 16.016 14.844 1 41.09 104 GLY A C 1
ATOM 810 O O . GLY A 1 104 ? -10.18 17.25 14.922 1 41.09 104 GLY A O 1
ATOM 811 N N . HIS A 1 105 ? -11.438 15.734 15.352 1 37.28 105 HIS A N 1
ATOM 812 C CA . HIS A 1 105 ? -12.445 16.766 15.562 1 37.28 105 HIS A CA 1
ATOM 813 C C . HIS A 1 105 ? -11.945 17.828 16.531 1 37.28 105 HIS A C 1
ATOM 815 O O . HIS A 1 105 ? -12.188 19.031 16.328 1 37.28 105 HIS A O 1
ATOM 821 N N . SER A 1 106 ? -12.164 18.016 17.938 1 34 106 SER A N 1
ATOM 822 C CA . SER A 1 106 ? -12.664 19.234 18.547 1 34 106 SER A CA 1
ATOM 823 C C . SER A 1 106 ? -11.609 20.328 18.516 1 34 106 SER A C 1
ATOM 825 O O . SER A 1 106 ? -10.414 20.062 18.406 1 34 106 SER A O 1
ATOM 827 N N . GLU 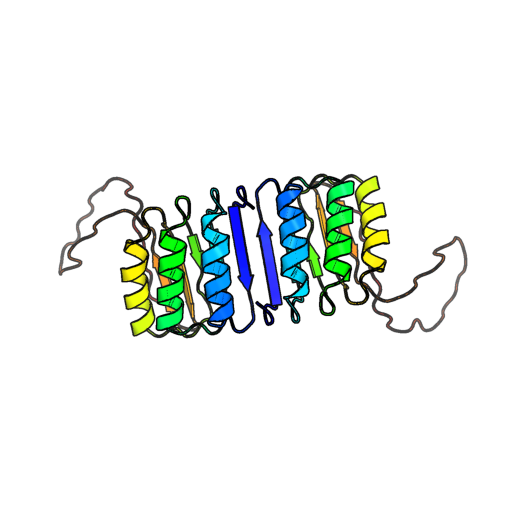A 1 107 ? -12.156 21.703 18.672 1 31.34 107 GLU A N 1
ATOM 828 C CA . GLU A 1 107 ? -11.711 23.078 18.875 1 31.34 107 GLU A CA 1
ATOM 829 C C . GLU A 1 107 ? -10.656 23.141 19.969 1 31.34 107 GLU A C 1
ATOM 831 O O . GLU A 1 107 ? -10.188 24.234 20.312 1 31.34 107 GLU A O 1
ATOM 836 N N . GLU A 1 108 ? -10.109 22.234 20.688 1 31.84 108 GLU A N 1
ATOM 837 C CA . GLU A 1 108 ? -9.641 23.031 21.812 1 31.84 108 GLU A CA 1
ATOM 838 C C . GLU A 1 108 ? -8.711 24.156 21.359 1 31.84 108 GLU A C 1
ATOM 840 O O . GLU A 1 108 ? -7.859 23.938 20.484 1 31.84 108 GLU A O 1
ATOM 845 N N . ILE A 1 109 ? -9.219 25.453 21.75 1 31.61 109 ILE A N 1
ATOM 846 C CA . ILE A 1 109 ? -9.055 26.859 22.125 1 31.61 109 ILE A CA 1
ATOM 847 C C . ILE A 1 109 ? -7.742 27.031 22.891 1 31.61 109 ILE A C 1
ATOM 849 O O . ILE A 1 109 ? -7.207 26.062 23.438 1 31.61 109 ILE A O 1
ATOM 853 N N . PRO A 1 110 ? -7.836 28.047 23.875 1 31.23 110 PRO A N 1
ATOM 854 C CA . PRO A 1 110 ? -6.781 28.875 24.469 1 31.23 110 PRO A CA 1
ATOM 855 C C . PRO A 1 110 ? -5.957 28.125 25.516 1 31.23 110 PRO A C 1
ATOM 857 O O . PRO A 1 110 ? -6.508 27.656 26.516 1 31.23 110 PRO A O 1
ATOM 860 N N . ARG A 1 111 ? -5.48 27 25.594 1 31.16 111 ARG A N 1
ATOM 861 C CA . ARG A 1 111 ? -4.977 26.797 26.953 1 31.16 111 ARG A CA 1
ATOM 862 C C . ARG A 1 111 ? -4.078 27.953 27.375 1 31.16 111 ARG A C 1
ATOM 864 O O . ARG A 1 111 ? -2.928 28.047 26.938 1 31.16 111 ARG A O 1
ATOM 871 N N . SER A 1 112 ? -4.852 29.219 27.438 1 27.42 112 SER A N 1
ATOM 872 C CA . SER A 1 112 ? -4.078 30.219 28.156 1 27.42 112 SER A CA 1
ATOM 873 C C . SER A 1 112 ? -3.576 29.688 29.5 1 27.42 112 SER A C 1
ATOM 875 O O . SER A 1 112 ? -4.031 28.641 29.953 1 27.42 112 SER A O 1
ATOM 877 N N . SER A 1 113 ? -3.445 30.609 30.547 1 28.16 113 SER A N 1
ATOM 878 C CA . SER A 1 113 ? -2.715 30.844 31.797 1 28.16 113 SER A CA 1
ATOM 879 C C . SER A 1 113 ? -3.242 29.969 32.906 1 28.16 113 SER A C 1
ATOM 881 O O . SER A 1 113 ? -2.477 29.234 33.562 1 28.16 113 SER A O 1
ATOM 883 N N . ASN A 1 114 ? -4.152 30.594 34 1 27.8 114 ASN A N 1
ATOM 884 C CA . ASN A 1 114 ? -4.418 30.75 35.438 1 27.8 114 ASN A CA 1
ATOM 885 C C . ASN A 1 114 ? -5.5 29.797 35.906 1 27.8 114 ASN A C 1
ATOM 887 O O . ASN A 1 114 ? -5.758 29.688 37.125 1 27.8 114 ASN A O 1
ATOM 891 N N . VAL A 1 115 ? -6.891 29.797 35.406 1 28.19 115 VAL A N 1
ATOM 892 C CA . VAL A 1 115 ? -8.102 29.828 36.219 1 28.19 115 VAL A CA 1
ATOM 893 C C . VAL A 1 115 ? -8.586 28.406 36.469 1 28.19 115 VAL A C 1
ATOM 895 O O . VAL A 1 115 ? -8.5 27.531 35.594 1 28.19 115 VAL A O 1
ATOM 898 N N . LYS A 1 116 ? -9.195 28.031 37.688 1 31.06 116 LYS A N 1
ATOM 899 C CA . LYS A 1 116 ? -9.773 27.062 38.625 1 31.06 116 LYS A CA 1
ATOM 900 C C . LYS A 1 116 ? -10.969 26.344 38 1 31.06 116 LYS A C 1
ATOM 902 O O . LYS A 1 116 ? -11.922 26 38.719 1 31.06 116 LYS A O 1
ATOM 907 N N . SER A 1 117 ? -11.312 26.438 36.625 1 25.36 117 SER A N 1
ATOM 908 C CA . SER A 1 117 ? -12.719 26.109 36.406 1 25.36 117 SER A CA 1
ATOM 909 C C . SER A 1 117 ? -12.969 24.609 36.562 1 25.36 117 SER A C 1
ATOM 911 O O . SER A 1 117 ? -12.234 23.797 36 1 25.36 117 SER A O 1
ATOM 913 N N . ARG A 1 118 ? -13.789 24.031 37.438 1 27.86 118 ARG A N 1
ATOM 914 C CA . ARG A 1 118 ? -14.508 22.844 37.906 1 27.86 118 ARG A CA 1
ATOM 915 C C . ARG A 1 118 ? -15.328 22.234 36.781 1 27.86 118 ARG A C 1
ATOM 917 O O . ARG A 1 118 ? -16.141 21.344 37 1 27.86 118 ARG A O 1
ATOM 924 N N . GLU A 1 119 ? -15.625 22.922 35.531 1 28.19 119 GLU A N 1
ATOM 925 C CA . GLU A 1 119 ? -16.875 22.5 34.906 1 28.19 119 GLU A CA 1
ATOM 926 C C . GLU A 1 119 ? -16.719 21.125 34.25 1 28.19 119 GLU A C 1
ATOM 928 O O . GLU A 1 119 ? -15.594 20.719 33.938 1 28.19 119 GLU A O 1
ATOM 933 N N . LYS A 1 120 ? -17.797 20.375 33.906 1 31.56 120 LYS A N 1
ATOM 934 C CA . LYS A 1 120 ? -18.406 19.125 33.438 1 31.56 120 LYS A CA 1
ATOM 935 C C . LYS A 1 120 ? -18 18.828 31.984 1 31.56 120 LYS A C 1
ATOM 937 O O . LYS A 1 120 ? -18.5 19.453 31.047 1 31.56 120 LYS A O 1
ATOM 942 N N . GLU A 1 121 ? -16.781 18.656 31.609 1 32.97 121 GLU A N 1
ATOM 943 C CA . GLU A 1 121 ? -16.172 18.672 30.297 1 32.97 121 GLU A CA 1
ATOM 944 C C . GLU A 1 121 ? -16.688 17.531 29.422 1 32.97 121 GLU A C 1
ATOM 946 O O . GLU A 1 121 ? -16.688 16.375 29.859 1 32.97 121 GLU A O 1
ATOM 951 N N . LYS A 1 122 ? -17.609 17.812 28.594 1 33.5 122 LYS A N 1
ATOM 952 C CA . LYS A 1 122 ? -18.188 16.984 27.531 1 33.5 122 LYS A CA 1
ATOM 953 C C . LYS A 1 122 ? -17.109 16.297 26.703 1 33.5 122 LYS A C 1
ATOM 955 O O . LYS A 1 122 ? -16.047 16.875 26.453 1 33.5 122 LYS A O 1
ATOM 960 N N . ASP A 1 123 ? -17.172 14.945 26.5 1 34.03 123 ASP A N 1
ATOM 961 C CA . ASP A 1 123 ? -16.422 13.836 25.906 1 34.03 123 ASP A CA 1
ATOM 962 C C . ASP A 1 123 ? -16 14.164 24.484 1 34.03 123 ASP A C 1
ATOM 964 O O . ASP A 1 123 ? -16.688 13.797 23.516 1 34.03 123 ASP A O 1
ATOM 968 N N . GLY A 1 124 ? -15.789 15.414 24.25 1 32.56 124 GLY A N 1
ATOM 969 C CA . GLY A 1 124 ? -15.344 15.633 22.875 1 32.56 124 GLY A CA 1
ATOM 970 C C . GLY A 1 124 ? -13.992 15.008 22.594 1 32.56 124 GLY A C 1
ATOM 971 O O . GLY A 1 124 ? -13.141 14.922 23.469 1 32.56 124 GLY A O 1
ATOM 972 N N . GLN A 1 125 ? -13.875 14.156 21.547 1 36.47 125 GLN A N 1
ATOM 973 C CA . GLN A 1 125 ? -12.719 13.422 21.047 1 36.47 125 GLN A CA 1
ATOM 974 C C . GLN A 1 125 ? -11.523 14.344 20.859 1 36.47 125 GLN A C 1
ATOM 976 O O . GLN A 1 125 ? -11.602 15.32 20.109 1 36.47 125 GLN A O 1
ATOM 981 N N . THR A 1 126 ? -10.703 14.617 21.734 1 34.94 126 THR A N 1
ATOM 982 C CA . THR A 1 126 ? -9.539 15.492 21.828 1 34.94 126 THR A CA 1
ATOM 983 C C . THR A 1 126 ? -8.398 14.961 20.969 1 34.94 126 THR A C 1
ATOM 985 O O . THR A 1 126 ? -8.055 13.781 21.031 1 34.94 126 THR A O 1
ATOM 988 N N . ARG A 1 127 ? -8.023 15.844 19.734 1 39.53 127 ARG A N 1
ATOM 989 C CA . ARG A 1 127 ? -6.797 15.602 18.984 1 39.53 127 ARG A CA 1
ATOM 990 C C . ARG A 1 127 ? -5.57 15.773 19.875 1 39.53 127 ARG A C 1
ATOM 992 O O . ARG A 1 127 ? -5.418 16.812 20.531 1 39.53 127 ARG A O 1
ATOM 999 N N . LYS A 1 128 ? -5.074 14.82 20.516 1 41.81 128 LYS A N 1
ATOM 1000 C CA . LYS A 1 128 ? -3.893 14.898 21.375 1 41.81 128 LYS A CA 1
ATOM 1001 C C . LYS A 1 128 ? -2.611 14.859 20.547 1 41.81 128 LYS A C 1
ATOM 1003 O O . LYS A 1 128 ? -2.438 13.977 19.703 1 41.81 128 LYS A O 1
ATOM 1008 N N . ILE A 1 129 ? -1.976 16.016 20.266 1 45.22 129 ILE A N 1
ATOM 1009 C CA . ILE A 1 129 ? -0.625 16.062 19.703 1 45.22 129 ILE A CA 1
ATOM 1010 C C . ILE A 1 129 ? 0.395 15.836 20.828 1 45.22 129 ILE A C 1
ATOM 1012 O O . ILE A 1 129 ? 0.356 16.5 21.859 1 45.22 129 ILE A O 1
ATOM 1016 N N . THR A 1 130 ? 0.978 14.672 21 1 38.88 130 THR A N 1
ATOM 1017 C CA . THR A 1 130 ? 2.055 14.484 21.969 1 38.88 130 THR A CA 1
ATOM 1018 C C . THR A 1 130 ? 3.412 14.734 21.328 1 38.88 130 THR A C 1
ATOM 1020 O O . THR A 1 130 ? 3.754 14.102 20.328 1 38.88 130 THR A O 1
ATOM 1023 N N . LEU A 1 131 ? 3.879 15.898 21.469 1 40.25 131 LEU A N 1
ATOM 1024 C CA . LEU A 1 131 ? 5.254 16.219 21.094 1 40.25 131 LEU A CA 1
ATOM 1025 C C . LEU A 1 131 ? 6.234 15.719 22.156 1 40.25 131 LEU A C 1
ATOM 1027 O O . LEU A 1 131 ? 6.035 15.938 23.344 1 40.25 131 LEU A O 1
ATOM 1031 N N . ARG A 1 132 ? 6.758 14.461 21.844 1 36.88 132 ARG A N 1
ATOM 1032 C CA . ARG A 1 132 ? 7.793 14.133 22.828 1 36.88 132 ARG A CA 1
ATOM 1033 C C . ARG A 1 132 ? 9.117 14.781 22.453 1 36.88 132 ARG A C 1
ATOM 1035 O O . ARG A 1 132 ? 9.445 14.914 21.266 1 36.88 132 ARG A O 1
ATOM 1042 N N . MET B 1 1 ? 7.059 6.43 -9.156 1 80.06 1 MET B N 1
ATOM 1043 C CA . MET B 1 1 ? 6.844 5.199 -8.398 1 80.06 1 MET B CA 1
ATOM 1044 C C . MET B 1 1 ? 7.961 4.195 -8.672 1 80.06 1 MET B C 1
ATOM 1046 O O . MET B 1 1 ? 7.996 3.123 -8.062 1 80.06 1 MET B O 1
ATOM 1050 N N . LYS B 1 2 ? 8.875 4.562 -9.414 1 86.25 2 LYS B N 1
ATOM 1051 C CA . LYS B 1 2 ? 9.914 3.652 -9.883 1 86.25 2 LYS B CA 1
ATOM 1052 C C . LYS B 1 2 ? 10.766 3.143 -8.719 1 86.25 2 LYS B C 1
ATOM 1054 O O . LYS B 1 2 ? 11.305 2.035 -8.773 1 86.25 2 LYS B O 1
ATOM 1059 N N . ASN B 1 3 ? 10.82 3.893 -7.66 1 90.06 3 ASN B N 1
ATOM 1060 C CA . ASN B 1 3 ? 11.781 3.541 -6.617 1 90.06 3 ASN B CA 1
ATOM 1061 C C . ASN B 1 3 ? 11.086 2.965 -5.387 1 90.06 3 ASN B C 1
ATOM 1063 O O . ASN B 1 3 ? 11.742 2.684 -4.379 1 90.06 3 ASN B O 1
ATOM 1067 N N . LEU B 1 4 ? 9.82 2.662 -5.473 1 92.75 4 LEU B N 1
ATOM 1068 C CA . LEU B 1 4 ? 9.102 2.121 -4.324 1 92.75 4 LEU B CA 1
ATOM 1069 C C . LEU B 1 4 ? 9.602 0.721 -3.98 1 92.75 4 LEU B C 1
ATOM 1071 O O . LEU B 1 4 ? 9.852 -0.088 -4.875 1 92.75 4 LEU B O 1
ATOM 1075 N N . LYS B 1 5 ? 9.656 0.5 -2.707 1 95.62 5 LYS B N 1
ATOM 1076 C CA . LYS B 1 5 ? 10.188 -0.785 -2.258 1 95.62 5 LYS B CA 1
ATOM 1077 C C . LYS B 1 5 ? 9.062 -1.704 -1.785 1 95.62 5 LYS B C 1
ATOM 1079 O O . LYS B 1 5 ? 9.164 -2.928 -1.904 1 95.62 5 LYS B O 1
ATOM 1084 N N . LYS B 1 6 ? 8.094 -1.146 -1.209 1 96.62 6 LYS B N 1
ATOM 1085 C CA . LYS B 1 6 ? 7 -1.942 -0.655 1 96.62 6 LYS B CA 1
ATOM 1086 C C . LYS B 1 6 ? 5.645 -1.31 -0.963 1 96.62 6 LYS B C 1
ATOM 1088 O O . LYS B 1 6 ? 5.465 -0.102 -0.79 1 96.62 6 LYS B O 1
ATOM 1093 N N . ILE B 1 7 ? 4.703 -2.105 -1.349 1 95.75 7 ILE B N 1
ATOM 1094 C CA . ILE B 1 7 ? 3.326 -1.681 -1.575 1 95.75 7 ILE B CA 1
ATOM 1095 C C . ILE B 1 7 ? 2.369 -2.619 -0.844 1 95.75 7 ILE B C 1
ATOM 1097 O O . ILE B 1 7 ? 2.502 -3.842 -0.932 1 95.75 7 ILE B O 1
ATOM 1101 N N . GLU B 1 8 ? 1.505 -2.053 -0.143 1 95.88 8 GLU B N 1
ATOM 1102 C CA . GLU B 1 8 ? 0.442 -2.809 0.512 1 95.88 8 GLU B CA 1
ATOM 1103 C C . GLU B 1 8 ? -0.931 -2.225 0.188 1 95.88 8 GLU B C 1
ATOM 1105 O O . GLU B 1 8 ? -1.171 -1.034 0.403 1 95.88 8 GLU B O 1
ATOM 1110 N N . LEU B 1 9 ? -1.747 -3.023 -0.349 1 95.44 9 LEU B N 1
ATOM 1111 C CA . LEU B 1 9 ? -3.154 -2.719 -0.588 1 95.44 9 LEU B CA 1
ATOM 1112 C C . LEU B 1 9 ? -4.055 -3.639 0.228 1 95.44 9 LEU B C 1
ATOM 1114 O O . LEU B 1 9 ? -4.094 -4.848 -0.008 1 95.44 9 LEU B O 1
ATOM 1118 N N . THR B 1 10 ? -4.688 -3.037 1.14 1 94.94 10 THR B N 1
ATOM 1119 C CA . THR B 1 10 ? -5.418 -3.873 2.086 1 94.94 10 THR B CA 1
ATOM 1120 C C . THR B 1 10 ? -6.887 -3.469 2.143 1 94.94 10 THR B C 1
ATOM 1122 O O . THR B 1 10 ? -7.211 -2.279 2.154 1 94.94 10 THR B O 1
ATOM 1125 N N . GLY B 1 11 ? -7.512 -4.48 2.314 1 88.81 11 GLY B N 1
ATOM 1126 C CA . GLY B 1 11 ? -8.93 -4.273 2.553 1 88.81 11 GLY B CA 1
ATOM 1127 C C . GLY B 1 11 ? -9.68 -3.809 1.318 1 88.81 11 GLY B C 1
ATOM 1128 O O . GLY B 1 11 ? -9.164 -3.016 0.531 1 88.81 11 GLY B O 1
ATOM 1129 N N . GLY B 1 12 ? -10.695 -4.434 1.128 1 81.31 12 GLY B N 1
ATOM 1130 C CA . GLY B 1 12 ? -11.57 -4.117 0.009 1 81.31 12 GLY B CA 1
ATOM 1131 C C . GLY B 1 12 ? -11.641 -5.223 -1.025 1 81.31 12 GLY B C 1
ATOM 1132 O O . GLY B 1 12 ? -10.984 -6.258 -0.88 1 81.31 12 GLY B O 1
ATOM 1133 N N . LYS B 1 13 ? -12.578 -5.27 -1.895 1 85.69 13 LYS B N 1
ATOM 1134 C CA . LYS B 1 13 ? -12.758 -6.215 -2.994 1 85.69 13 LYS B CA 1
ATOM 1135 C C . LYS B 1 13 ? -12 -5.762 -4.238 1 85.69 13 LYS B C 1
ATOM 1137 O O . LYS B 1 13 ? -12.453 -4.879 -4.969 1 85.69 13 LYS B O 1
ATOM 1142 N N . LEU B 1 14 ? -10.648 -6.242 -4.32 1 89.62 14 LEU B N 1
ATOM 1143 C CA . LEU B 1 14 ? -9.945 -6.008 -5.578 1 89.62 14 LEU B CA 1
ATOM 1144 C C . LEU B 1 14 ? -10.617 -6.754 -6.727 1 89.62 14 LEU B C 1
ATOM 1146 O O . LEU B 1 14 ? -10.648 -7.984 -6.742 1 89.62 14 LEU B O 1
ATOM 1150 N N . THR B 1 15 ? -11.227 -6.074 -7.555 1 88.5 15 THR B N 1
ATOM 1151 C CA . THR B 1 15 ? -11.984 -6.633 -8.664 1 88.5 15 THR B CA 1
ATOM 1152 C C . THR B 1 15 ? -11.141 -6.656 -9.938 1 88.5 15 THR B C 1
ATOM 1154 O O . THR B 1 15 ? -9.977 -6.262 -9.922 1 88.5 15 THR B O 1
ATOM 1157 N N . ALA B 1 16 ? -11.75 -7.133 -11.062 1 89.81 16 ALA B N 1
ATOM 1158 C CA . ALA B 1 16 ? -11.062 -7.281 -12.336 1 89.81 16 ALA B CA 1
ATOM 1159 C C . ALA B 1 16 ? -10.469 -5.953 -12.805 1 89.81 16 ALA B C 1
ATOM 1161 O O . ALA B 1 16 ? -9.312 -5.891 -13.219 1 89.81 16 ALA B O 1
ATOM 1162 N N . PRO B 1 17 ? -11.227 -4.82 -12.758 1 88.56 17 PRO B N 1
ATOM 1163 C CA . PRO B 1 17 ? -10.625 -3.541 -13.133 1 88.56 17 PRO B CA 1
ATOM 1164 C C . PRO B 1 17 ? -9.43 -3.17 -12.266 1 88.56 17 PRO B C 1
ATOM 1166 O O . PRO B 1 17 ? -8.43 -2.643 -12.766 1 88.56 17 PRO B O 1
ATOM 1169 N N . GLY B 1 18 ? -9.594 -3.457 -10.961 1 88.56 18 GLY B N 1
ATOM 1170 C CA . GLY B 1 18 ? -8.469 -3.203 -10.07 1 88.56 18 GLY B CA 1
ATOM 1171 C C . GLY B 1 18 ? -7.234 -4.012 -10.422 1 88.56 18 GLY B C 1
ATOM 1172 O O . GLY B 1 18 ? -6.117 -3.488 -10.406 1 88.56 18 GLY B O 1
ATOM 1173 N N . ILE B 1 19 ? -7.426 -5.234 -10.734 1 91.69 19 ILE B N 1
ATOM 1174 C CA . ILE B 1 19 ? -6.324 -6.109 -11.133 1 91.69 19 ILE B CA 1
ATOM 1175 C C . ILE B 1 19 ? -5.684 -5.586 -12.414 1 91.69 19 ILE B C 1
ATOM 1177 O O . ILE B 1 19 ? -4.457 -5.59 -12.547 1 91.69 19 ILE B O 1
ATOM 1181 N N . THR B 1 20 ? -6.473 -5.133 -13.266 1 91.44 20 THR B N 1
ATOM 1182 C CA . THR B 1 20 ? -5.977 -4.543 -14.5 1 91.44 20 THR B CA 1
ATOM 1183 C C . THR B 1 20 ? -5.129 -3.307 -14.211 1 91.44 20 THR B C 1
ATOM 1185 O O . THR B 1 20 ? -4.082 -3.105 -14.828 1 91.44 20 THR B O 1
ATOM 1188 N N . GLU B 1 21 ? -5.562 -2.502 -13.344 1 88.38 21 GLU B N 1
ATOM 1189 C CA . GLU B 1 21 ? -4.805 -1.315 -12.953 1 88.38 21 GLU B CA 1
ATOM 1190 C C . GLU B 1 21 ? -3.465 -1.695 -12.328 1 88.38 21 GLU B C 1
ATOM 1192 O O . GLU B 1 21 ? -2.449 -1.049 -12.594 1 88.38 21 GLU B O 1
ATOM 1197 N N . LEU B 1 22 ? -3.51 -2.697 -11.578 1 88.62 22 LEU B N 1
ATOM 1198 C CA . LEU B 1 22 ? -2.264 -3.188 -10.992 1 88.62 22 LEU B CA 1
ATOM 1199 C C . LEU B 1 22 ? -1.301 -3.65 -12.086 1 88.62 22 LEU B C 1
ATOM 1201 O O . LEU B 1 22 ? -0.104 -3.363 -12.023 1 88.62 22 LEU B O 1
ATOM 1205 N N . ALA B 1 23 ? -1.845 -4.352 -13.016 1 91.56 23 ALA B N 1
ATOM 1206 C CA . ALA B 1 23 ? -1.041 -4.852 -14.125 1 91.56 23 ALA B CA 1
ATOM 1207 C C . ALA B 1 23 ? -0.362 -3.705 -14.867 1 91.56 23 ALA B C 1
ATOM 1209 O O . ALA B 1 23 ? 0.734 -3.871 -15.406 1 91.56 23 ALA B O 1
ATOM 1210 N N . GLN B 1 24 ? -0.936 -2.568 -14.859 1 88.62 24 GLN B N 1
ATOM 1211 C CA . GLN B 1 24 ? -0.392 -1.407 -15.555 1 88.62 24 GLN B CA 1
ATOM 1212 C C . GLN B 1 24 ? 0.625 -0.673 -14.68 1 88.62 24 GLN B C 1
ATOM 1214 O O . GLN B 1 24 ? 1.597 -0.112 -15.195 1 88.62 24 GLN B O 1
ATOM 1219 N N . ALA B 1 25 ? 0.423 -0.657 -13.484 1 85.5 25 ALA B N 1
ATOM 1220 C CA . ALA B 1 25 ? 1.217 0.151 -12.562 1 85.5 25 ALA B CA 1
ATOM 1221 C C . ALA B 1 25 ? 2.482 -0.588 -12.133 1 85.5 25 ALA B C 1
ATOM 1223 O O . ALA B 1 25 ? 3.564 0.001 -12.078 1 85.5 25 ALA B O 1
ATOM 1224 N N . PHE B 1 26 ? 2.463 -1.834 -11.898 1 90.25 26 PHE B N 1
ATOM 1225 C CA . PHE B 1 26 ? 3.5 -2.58 -11.203 1 90.25 26 PHE B CA 1
ATOM 1226 C C . PHE B 1 26 ? 4.762 -2.684 -12.055 1 90.25 26 PHE B C 1
ATOM 1228 O O . PHE B 1 26 ? 5.875 -2.598 -11.531 1 90.25 26 PHE B O 1
ATOM 1235 N N . PRO B 1 27 ? 4.562 -2.789 -13.344 1 86 27 PRO B N 1
ATOM 1236 C CA . PRO B 1 27 ? 5.785 -2.83 -14.148 1 86 27 PRO B CA 1
ATOM 1237 C C . PRO B 1 27 ? 6.609 -1.549 -14.039 1 86 27 PRO B C 1
ATOM 1239 O O . PRO B 1 27 ? 7.801 -1.547 -14.352 1 86 27 PRO B O 1
ATOM 1242 N N . LYS B 1 28 ? 6.004 -0.543 -13.562 1 84.88 28 LYS B N 1
ATOM 1243 C CA . LYS B 1 28 ? 6.688 0.74 -13.43 1 84.88 28 LYS B CA 1
ATOM 1244 C C . LYS B 1 28 ? 7.434 0.826 -12.102 1 84.88 28 LYS B C 1
ATOM 1246 O O . LYS B 1 28 ? 8.234 1.738 -11.891 1 84.88 28 LYS B O 1
ATOM 1251 N N . CYS B 1 29 ? 7.168 -0.106 -11.273 1 89.75 29 CYS B N 1
ATOM 1252 C CA . CYS B 1 29 ? 7.816 -0.116 -9.961 1 89.75 29 CYS B CA 1
ATOM 1253 C C . CYS B 1 29 ? 9.086 -0.954 -9.992 1 89.75 29 CYS B C 1
ATOM 1255 O O . CYS B 1 29 ? 9.102 -2.088 -9.508 1 89.75 29 CYS B O 1
ATOM 1257 N N . LEU B 1 30 ? 10.164 -0.399 -10.367 1 91.25 30 LEU B N 1
ATOM 1258 C CA . LEU B 1 30 ? 11.398 -1.087 -10.734 1 91.25 30 LEU B CA 1
ATOM 1259 C C . LEU B 1 30 ? 12.133 -1.583 -9.5 1 91.25 30 LEU B C 1
ATOM 1261 O O . LEU B 1 30 ? 12.922 -2.527 -9.578 1 91.25 30 LEU B O 1
ATOM 1265 N N . GLN B 1 31 ? 11.891 -0.995 -8.359 1 93.69 31 GLN B N 1
ATOM 1266 C CA . GLN B 1 31 ? 12.664 -1.345 -7.172 1 93.69 31 GLN B CA 1
ATOM 1267 C C . GLN B 1 31 ? 11.789 -2.051 -6.137 1 93.69 31 GLN B C 1
ATOM 1269 O O . GLN B 1 31 ? 12.18 -2.197 -4.98 1 93.69 31 GLN B O 1
ATOM 1274 N N . LEU B 1 32 ? 10.641 -2.527 -6.57 1 94.75 32 LEU B N 1
ATOM 1275 C CA . LEU B 1 32 ? 9.672 -3.105 -5.645 1 94.75 32 LEU B CA 1
ATOM 1276 C C . LEU B 1 32 ? 10.148 -4.461 -5.137 1 94.75 32 LEU B C 1
ATOM 1278 O O . LEU B 1 32 ? 10.484 -5.344 -5.93 1 94.75 32 LEU B O 1
ATOM 1282 N N . GLU B 1 33 ? 10.188 -4.586 -3.803 1 96.25 33 GLU B N 1
ATOM 1283 C CA . GLU B 1 33 ? 10.695 -5.805 -3.182 1 96.25 33 GLU B CA 1
ATOM 1284 C C . GLU B 1 33 ? 9.578 -6.578 -2.488 1 96.25 33 GLU B C 1
ATOM 1286 O O . GLU B 1 33 ? 9.664 -7.793 -2.32 1 96.25 33 GLU B O 1
ATOM 1291 N N . GLU B 1 34 ? 8.578 -5.855 -2.043 1 96.31 34 GLU B N 1
ATOM 1292 C CA . GLU B 1 34 ? 7.5 -6.5 -1.295 1 96.31 34 GLU B CA 1
ATOM 1293 C C . GLU B 1 34 ? 6.133 -5.996 -1.748 1 96.31 34 GLU B C 1
ATOM 1295 O O . GLU B 1 34 ? 5.926 -4.789 -1.894 1 96.31 34 GLU B O 1
ATOM 1300 N N . ILE B 1 35 ? 5.18 -6.957 -1.889 1 95.75 35 ILE B N 1
ATOM 1301 C CA . ILE B 1 35 ? 3.799 -6.613 -2.205 1 95.75 35 ILE B CA 1
ATOM 1302 C C . ILE B 1 35 ? 2.854 -7.375 -1.28 1 95.75 35 ILE B C 1
ATOM 1304 O O . ILE B 1 35 ? 3.053 -8.562 -1.022 1 95.75 35 ILE B O 1
ATOM 1308 N N . SER B 1 36 ? 1.896 -6.707 -0.812 1 95.75 36 SER B N 1
ATOM 1309 C CA . SER B 1 36 ? 0.86 -7.324 0.007 1 95.75 36 SER B CA 1
ATOM 1310 C C . SER B 1 36 ? -0.533 -6.945 -0.484 1 95.75 36 SER B C 1
ATOM 1312 O O . SER B 1 36 ? -0.833 -5.766 -0.669 1 95.75 36 SER B O 1
ATOM 1314 N N . LEU B 1 37 ? -1.359 -7.922 -0.754 1 95.75 37 LEU B N 1
ATOM 1315 C CA . LEU B 1 37 ? -2.764 -7.742 -1.105 1 95.75 37 LEU B CA 1
ATOM 1316 C C . LEU B 1 37 ? -3.67 -8.469 -0.118 1 95.75 37 LEU B C 1
ATOM 1318 O O . LEU B 1 37 ? -4.473 -9.32 -0.514 1 95.75 37 LEU B O 1
ATOM 1322 N N . GLN B 1 38 ? -3.631 -8.086 1.061 1 93.81 38 GLN B N 1
ATOM 1323 C CA . GLN B 1 38 ? -4.379 -8.766 2.111 1 93.81 38 GLN B CA 1
ATOM 1324 C C . GLN B 1 38 ? -5.84 -8.328 2.123 1 93.81 38 GLN B C 1
ATOM 1326 O O . GLN B 1 38 ? -6.145 -7.164 1.87 1 93.81 38 GLN B O 1
ATOM 1331 N N . ASP B 1 39 ? -6.73 -9.266 2.453 1 93.81 39 ASP B N 1
ATOM 1332 C CA . ASP B 1 39 ? -8.133 -8.984 2.721 1 93.81 39 ASP B CA 1
ATOM 1333 C C . ASP B 1 39 ? -8.812 -8.359 1.499 1 93.81 39 ASP B C 1
ATOM 1335 O O . ASP B 1 39 ? -9.477 -7.328 1.608 1 93.81 39 ASP B O 1
ATOM 1339 N N . ASN B 1 40 ? -8.648 -9.008 0.294 1 94.44 40 ASN B N 1
ATOM 1340 C CA . ASN B 1 40 ? -9.219 -8.438 -0.924 1 94.44 40 ASN B CA 1
ATOM 1341 C C . ASN B 1 40 ? -10.188 -9.406 -1.594 1 94.44 40 ASN B C 1
ATOM 1343 O O . ASN B 1 40 ? -10.609 -9.188 -2.73 1 94.44 40 ASN B O 1
ATOM 1347 N N . TRP B 1 41 ? -10.461 -10.523 -0.96 1 92.25 41 TRP B N 1
ATOM 1348 C CA . TRP B 1 41 ? -11.453 -11.508 -1.392 1 92.25 41 TRP B CA 1
ATOM 1349 C C . TRP B 1 41 ? -11.07 -12.117 -2.734 1 92.25 41 TRP B C 1
ATOM 1351 O O . TRP B 1 41 ? -11.93 -12.391 -3.57 1 92.25 41 TRP B O 1
ATOM 1361 N N . LEU B 1 42 ? -9.836 -12.211 -3.01 1 93.25 42 LEU B N 1
ATOM 1362 C CA . LEU B 1 42 ? -9.352 -12.805 -4.25 1 93.25 42 LEU B CA 1
ATOM 1363 C C . LEU B 1 42 ? -9.633 -14.305 -4.277 1 93.25 42 LEU B C 1
ATOM 1365 O O . LEU B 1 42 ? -9.328 -15.016 -3.312 1 93.25 42 LEU B O 1
ATOM 1369 N N . LYS B 1 43 ? -10.148 -14.789 -5.344 1 92.06 43 LYS B N 1
ATOM 1370 C CA . LYS B 1 43 ? -10.312 -16.219 -5.582 1 92.06 43 LYS B CA 1
ATOM 1371 C C . LYS B 1 43 ? -9.102 -16.797 -6.301 1 92.06 43 LYS B C 1
ATOM 1373 O O . LYS B 1 43 ? -8.133 -16.078 -6.578 1 92.06 43 LYS B O 1
ATOM 1378 N N . GLU B 1 44 ? -9.133 -18.047 -6.559 1 89.44 44 GLU B N 1
ATOM 1379 C CA . GLU B 1 44 ? -7.996 -18.766 -7.125 1 89.44 44 GLU B CA 1
ATOM 1380 C C . GLU B 1 44 ? -7.562 -18.141 -8.453 1 89.44 44 GLU B C 1
ATOM 1382 O O . GLU B 1 44 ? -6.375 -17.906 -8.672 1 89.44 44 GLU B O 1
ATOM 1387 N N . GLN B 1 45 ? -8.516 -17.922 -9.328 1 91.88 45 GLN B N 1
ATOM 1388 C CA . GLN B 1 45 ? -8.195 -17.375 -10.641 1 91.88 45 GLN B CA 1
ATOM 1389 C C . GLN B 1 45 ? -7.555 -16 -10.531 1 91.88 45 GLN B C 1
ATOM 1391 O O . GLN B 1 45 ? -6.547 -15.719 -11.18 1 91.88 45 GLN B O 1
ATOM 1396 N N . GLU B 1 46 ? -8.195 -15.18 -9.758 1 93.88 46 GLU B N 1
ATOM 1397 C CA . GLU B 1 46 ? -7.66 -13.836 -9.562 1 93.88 46 GLU B CA 1
ATOM 1398 C C . GLU B 1 46 ? -6.277 -13.875 -8.922 1 93.88 46 GLU B C 1
ATOM 1400 O O . GLU B 1 46 ? -5.395 -13.102 -9.289 1 93.88 46 GLU B O 1
ATOM 1405 N N . MET B 1 47 ? -6.078 -14.719 -7.957 1 91.81 47 MET B N 1
ATOM 1406 C CA . MET B 1 47 ? -4.773 -14.852 -7.309 1 91.81 47 MET B CA 1
ATOM 1407 C C . MET B 1 47 ? -3.715 -15.305 -8.305 1 91.81 47 MET B C 1
ATOM 1409 O O . MET B 1 47 ? -2.576 -14.836 -8.266 1 91.81 47 MET B O 1
ATOM 1413 N N . SER B 1 48 ? -4.129 -16.156 -9.125 1 91.31 48 SER B N 1
ATOM 1414 C CA . SER B 1 48 ? -3.217 -16.594 -10.172 1 91.31 48 SER B CA 1
ATOM 1415 C C . SER B 1 48 ? -2.84 -15.453 -11.102 1 91.31 48 SER B C 1
ATOM 1417 O O . SER B 1 48 ? -1.677 -15.312 -11.484 1 91.31 48 SER B O 1
ATOM 1419 N N . GLU B 1 49 ? -3.791 -14.664 -11.477 1 93.25 49 GLU B N 1
ATOM 1420 C CA . GLU B 1 49 ? -3.545 -13.516 -12.344 1 93.25 49 GLU B CA 1
ATOM 1421 C C . GLU B 1 49 ? -2.578 -12.531 -11.695 1 93.25 49 GLU B C 1
ATOM 1423 O O . GLU B 1 49 ? -1.68 -12.008 -12.352 1 93.25 49 GLU B O 1
ATOM 1428 N N . VAL B 1 50 ? -2.764 -12.328 -10.406 1 94 50 VAL B N 1
ATOM 1429 C CA . VAL B 1 50 ? -1.915 -11.352 -9.727 1 94 50 VAL B CA 1
ATOM 1430 C C . VAL B 1 50 ? -0.484 -11.883 -9.648 1 94 50 VAL B C 1
ATOM 1432 O O . VAL B 1 50 ? 0.474 -11.125 -9.805 1 94 50 VAL B O 1
ATOM 1435 N N . ILE B 1 51 ? -0.356 -13.148 -9.453 1 90.38 51 ILE B N 1
ATOM 1436 C CA . ILE B 1 51 ? 0.974 -13.742 -9.414 1 90.38 51 ILE B CA 1
ATOM 1437 C C . ILE B 1 51 ? 1.667 -13.555 -10.758 1 90.38 51 ILE B C 1
ATOM 1439 O O . ILE B 1 51 ? 2.871 -13.297 -10.812 1 90.38 51 ILE B O 1
ATOM 1443 N N . GLU B 1 52 ? 0.936 -13.695 -11.773 1 92.31 52 GLU B N 1
ATOM 1444 C CA . GLU B 1 52 ? 1.501 -13.477 -13.102 1 92.31 52 GLU B CA 1
ATOM 1445 C C . GLU B 1 52 ? 1.992 -12.039 -13.266 1 92.31 52 GLU B C 1
ATOM 1447 O O . GLU B 1 52 ? 3.02 -11.797 -13.898 1 92.31 52 GLU B O 1
ATOM 1452 N N . ILE B 1 53 ? 1.267 -11.094 -12.773 1 92.62 53 ILE B N 1
ATOM 1453 C CA . ILE B 1 53 ? 1.666 -9.695 -12.797 1 92.62 53 ILE B CA 1
ATOM 1454 C C . ILE B 1 53 ? 2.943 -9.5 -11.984 1 92.62 53 ILE B C 1
ATOM 1456 O O . ILE B 1 53 ? 3.875 -8.828 -12.422 1 92.62 53 ILE B O 1
ATOM 1460 N N . PHE B 1 54 ? 2.996 -10.156 -10.805 1 92.94 54 PHE B N 1
ATOM 1461 C CA . PHE B 1 54 ? 4.129 -10.016 -9.898 1 92.94 54 PHE B CA 1
ATOM 1462 C C . PHE B 1 54 ? 5.387 -10.633 -10.5 1 92.94 54 PHE B C 1
ATOM 1464 O O . PHE B 1 54 ? 6.5 -10.203 -10.203 1 92.94 54 PHE B O 1
ATOM 1471 N N . ALA B 1 55 ? 5.18 -11.633 -11.359 1 90 55 ALA B N 1
ATOM 1472 C CA . ALA B 1 55 ? 6.305 -12.305 -12.016 1 90 55 ALA B CA 1
ATOM 1473 C C . ALA B 1 55 ? 7.098 -11.32 -12.875 1 90 55 ALA B C 1
ATOM 1475 O O . ALA B 1 55 ? 8.266 -11.562 -13.195 1 90 55 ALA B O 1
ATOM 1476 N N . LYS B 1 56 ? 6.484 -10.219 -13.195 1 90.44 56 LYS B N 1
ATOM 1477 C CA . LYS B 1 56 ? 7.125 -9.234 -14.055 1 90.44 56 LYS B CA 1
ATOM 1478 C C . LYS B 1 56 ? 7.914 -8.219 -13.234 1 90.44 56 LYS B C 1
ATOM 1480 O O . LYS B 1 56 ? 8.641 -7.391 -13.789 1 90.44 56 LYS B O 1
ATOM 1485 N N . VAL B 1 57 ? 7.707 -8.242 -11.953 1 91.25 57 VAL B N 1
ATOM 1486 C CA . VAL B 1 57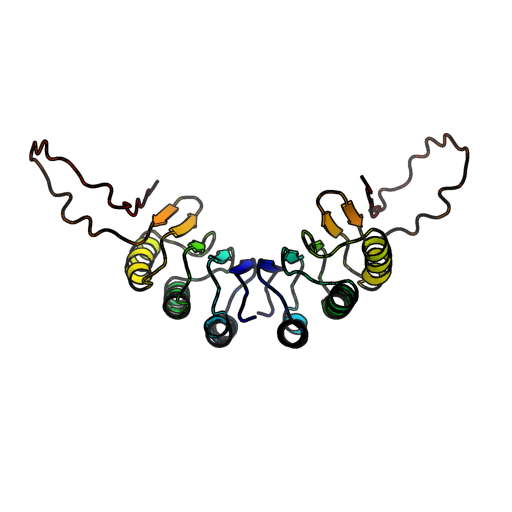 ? 8.438 -7.348 -11.062 1 91.25 57 VAL B CA 1
ATOM 1487 C C . VAL B 1 57 ? 9.773 -7.973 -10.68 1 91.25 57 VAL B C 1
ATOM 1489 O O . VAL B 1 57 ? 9.828 -8.867 -9.836 1 91.25 57 VAL B O 1
ATOM 1492 N N . LYS B 1 58 ? 10.875 -7.48 -11.18 1 89.38 58 LYS B N 1
ATOM 1493 C CA . LYS B 1 58 ? 12.172 -8.148 -11.211 1 89.38 58 LYS B CA 1
ATOM 1494 C C . LYS B 1 58 ? 12.773 -8.234 -9.812 1 89.38 58 LYS B C 1
ATOM 1496 O O . LYS B 1 58 ? 13.438 -9.219 -9.469 1 89.38 58 LYS B O 1
ATOM 1501 N N . LYS B 1 59 ? 12.539 -7.305 -8.961 1 93.12 59 LYS B N 1
ATOM 1502 C CA . LYS B 1 59 ? 13.227 -7.27 -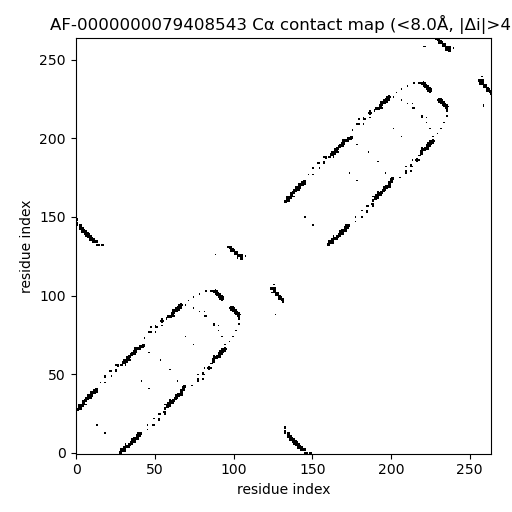7.676 1 93.12 59 LYS B CA 1
ATOM 1503 C C . LYS B 1 59 ? 12.32 -7.766 -6.551 1 93.12 59 LYS B C 1
ATOM 1505 O O . LYS B 1 59 ? 12.68 -7.684 -5.375 1 93.12 59 LYS B O 1
ATOM 1510 N N . LEU B 1 60 ? 11.211 -8.281 -6.941 1 93.25 60 LEU B N 1
ATOM 1511 C CA . LEU B 1 60 ? 10.219 -8.703 -5.953 1 93.25 60 LEU B CA 1
ATOM 1512 C C . LEU B 1 60 ? 10.734 -9.891 -5.152 1 93.25 60 LEU B C 1
ATOM 1514 O O . LEU B 1 60 ? 11.164 -10.891 -5.727 1 93.25 60 LEU B O 1
ATOM 1518 N N . LYS B 1 61 ? 10.641 -9.797 -3.791 1 92.25 61 LYS B N 1
ATOM 1519 C CA . LYS B 1 61 ? 11.148 -10.836 -2.906 1 92.25 61 LYS B CA 1
ATOM 1520 C C . LYS B 1 61 ? 10.023 -11.453 -2.078 1 92.25 61 LYS B C 1
ATOM 1522 O O . LYS B 1 61 ? 10.055 -12.648 -1.772 1 92.25 61 LYS B O 1
ATOM 1527 N N . LYS B 1 62 ? 9.055 -10.609 -1.712 1 92.81 62 LYS B N 1
ATOM 1528 C CA . LYS B 1 62 ? 8.023 -11.07 -0.788 1 92.81 62 LYS B CA 1
ATOM 1529 C C . LYS B 1 62 ? 6.625 -10.766 -1.324 1 92.81 62 LYS B C 1
ATOM 1531 O O . LYS B 1 62 ? 6.359 -9.641 -1.766 1 92.81 62 LYS B O 1
ATOM 1536 N N . ILE B 1 63 ? 5.777 -11.734 -1.244 1 92.69 63 ILE B N 1
ATOM 1537 C CA . ILE B 1 63 ? 4.371 -11.586 -1.599 1 92.69 63 ILE B CA 1
ATOM 1538 C C . ILE B 1 63 ? 3.494 -12.023 -0.427 1 92.69 63 ILE B C 1
ATOM 1540 O O . ILE B 1 63 ? 3.717 -13.086 0.159 1 92.69 63 ILE B O 1
ATOM 1544 N N . ASP B 1 64 ? 2.584 -11.234 -0.083 1 93.12 64 ASP B N 1
ATOM 1545 C CA . ASP B 1 64 ? 1.611 -11.562 0.954 1 93.12 64 ASP B CA 1
ATOM 1546 C C . ASP B 1 64 ? 0.189 -11.547 0.399 1 93.12 64 ASP B C 1
ATOM 1548 O O . ASP B 1 64 ? -0.334 -10.484 0.052 1 93.12 64 ASP B O 1
ATOM 1552 N N . LEU B 1 65 ? -0.456 -12.664 0.315 1 92.75 65 LEU B N 1
ATOM 1553 C CA . LEU B 1 65 ? -1.824 -12.812 -0.17 1 92.75 65 LEU B CA 1
ATOM 1554 C C . LEU B 1 65 ? -2.734 -13.352 0.931 1 92.75 65 LEU B C 1
ATOM 1556 O O . LEU B 1 65 ? -3.686 -14.086 0.652 1 92.75 65 LEU B O 1
ATOM 1560 N N . SER B 1 66 ? -2.449 -12.984 2.145 1 89.62 66 SER B N 1
ATOM 1561 C CA . SER B 1 66 ? -3.176 -13.492 3.303 1 89.62 66 SER B CA 1
ATOM 1562 C C . SER B 1 66 ? -4.602 -12.961 3.34 1 89.62 66 SER B C 1
ATOM 1564 O O . SER B 1 66 ? -4.891 -11.898 2.783 1 89.62 66 SER B O 1
ATOM 1566 N N . HIS B 1 67 ? -5.48 -13.734 3.992 1 91.44 67 HIS B N 1
ATOM 1567 C CA . HIS B 1 67 ? -6.859 -13.352 4.277 1 91.44 67 HIS B CA 1
ATOM 1568 C C . HIS B 1 67 ? -7.637 -13.102 2.99 1 91.44 67 HIS B C 1
ATOM 1570 O O . HIS B 1 67 ? -8.328 -12.086 2.867 1 91.44 67 HIS B O 1
ATOM 1576 N N . ASN B 1 68 ? -7.352 -13.922 2.02 1 92.25 68 ASN B N 1
ATOM 1577 C CA . ASN B 1 68 ? -8.18 -14.023 0.824 1 92.25 68 ASN B CA 1
ATOM 1578 C C . ASN B 1 68 ? -8.938 -15.344 0.774 1 92.25 68 ASN B C 1
ATOM 1580 O O . ASN B 1 68 ? -9.078 -16.031 1.794 1 92.25 68 ASN B O 1
ATOM 1584 N N . GLU B 1 69 ? -9.602 -15.609 -0.371 1 89.44 69 GLU B N 1
ATOM 1585 C CA . GLU B 1 69 ? -10.328 -16.875 -0.477 1 89.44 69 GLU B CA 1
ATOM 1586 C C . GLU B 1 69 ? -9.391 -18.031 -0.814 1 89.44 69 GLU B C 1
ATOM 1588 O O . GLU B 1 69 ? -9.211 -18.375 -1.985 1 89.44 69 GLU B O 1
ATOM 1593 N N . ILE B 1 70 ? -8.859 -18.609 0.239 1 84.62 70 ILE B N 1
ATOM 1594 C CA . ILE B 1 70 ? -7.809 -19.609 0.077 1 84.62 70 ILE B CA 1
ATOM 1595 C C . ILE B 1 70 ? -8.328 -20.969 0.501 1 84.62 70 ILE B C 1
ATOM 1597 O O . ILE B 1 70 ? -8.992 -21.109 1.531 1 84.62 70 ILE B O 1
ATOM 1601 N N . SER B 1 71 ? -8.117 -21.922 -0.266 1 80.69 71 SER B N 1
ATOM 1602 C CA . SER B 1 71 ? -8.336 -23.344 -0.007 1 80.69 71 SER B CA 1
ATOM 1603 C C . SER B 1 71 ? -7.035 -24.125 -0.135 1 80.69 71 SER B C 1
ATOM 1605 O O . SER B 1 71 ? -6.043 -23.625 -0.656 1 80.69 71 SER B O 1
ATOM 1607 N N . PRO B 1 72 ? -7 -25.297 0.399 1 78.56 72 PRO B N 1
ATOM 1608 C CA . PRO B 1 72 ? -5.805 -26.109 0.196 1 78.56 72 PRO B CA 1
ATOM 1609 C C . PRO B 1 72 ? -5.43 -26.266 -1.277 1 78.56 72 PRO B C 1
ATOM 1611 O O . PRO B 1 72 ? -4.246 -26.25 -1.622 1 78.56 72 PRO B O 1
ATOM 1614 N N . LYS B 1 73 ? -6.383 -26.375 -2.086 1 81.19 73 LYS B N 1
ATOM 1615 C CA . LYS B 1 73 ? -6.137 -26.469 -3.521 1 81.19 73 LYS B CA 1
ATOM 1616 C C . LYS B 1 73 ? -5.508 -25.188 -4.051 1 81.19 73 LYS B C 1
ATOM 1618 O O . LYS B 1 73 ? -4.582 -25.219 -4.863 1 81.19 73 LYS B O 1
ATOM 1623 N N . THR B 1 74 ? -5.98 -24.125 -3.594 1 84.38 74 THR B N 1
ATOM 1624 C CA . THR B 1 74 ? -5.48 -22.828 -4.02 1 84.38 74 THR B CA 1
ATOM 1625 C C . THR B 1 74 ? -4.027 -22.625 -3.586 1 84.38 74 THR B C 1
ATOM 1627 O O . THR B 1 74 ? -3.211 -22.109 -4.348 1 84.38 74 THR B O 1
ATOM 1630 N N . VAL B 1 75 ? -3.779 -23.062 -2.393 1 81.38 75 VAL B N 1
ATOM 1631 C CA . VAL B 1 75 ? -2.438 -22.906 -1.841 1 81.38 75 VAL B CA 1
ATOM 1632 C C . VAL B 1 75 ? -1.427 -23.641 -2.721 1 81.38 75 VAL B C 1
ATOM 1634 O O . VAL B 1 75 ? -0.377 -23.094 -3.061 1 81.38 75 VAL B O 1
ATOM 1637 N N . LEU B 1 76 ? -1.727 -24.859 -3.053 1 81.62 76 LEU B N 1
ATOM 1638 C CA . LEU B 1 76 ? -0.843 -25.656 -3.9 1 81.62 76 LEU B CA 1
ATOM 1639 C C . LEU B 1 76 ? -0.664 -25 -5.266 1 81.62 76 LEU B C 1
ATOM 1641 O O . LEU B 1 76 ? 0.448 -24.953 -5.797 1 81.62 76 LEU B O 1
ATOM 1645 N N . ALA B 1 77 ? -1.72 -24.516 -5.789 1 83.69 77 ALA B N 1
ATOM 1646 C CA . ALA B 1 77 ? -1.665 -23.859 -7.094 1 83.69 77 ALA B CA 1
ATOM 1647 C C . ALA B 1 77 ? -0.793 -22.609 -7.035 1 83.69 77 ALA B C 1
ATOM 1649 O O . ALA B 1 77 ? 0.015 -22.359 -7.934 1 83.69 77 ALA B O 1
ATOM 1650 N N . LEU B 1 78 ? -0.942 -21.906 -5.988 1 85.75 78 LEU B N 1
ATOM 1651 C CA . LEU B 1 78 ? -0.191 -20.656 -5.84 1 85.75 78 LEU B CA 1
ATOM 1652 C C . LEU B 1 78 ? 1.291 -20.938 -5.617 1 85.75 78 LEU B C 1
ATOM 1654 O O . LEU B 1 78 ? 2.15 -20.234 -6.145 1 85.75 78 LEU B O 1
ATOM 1658 N N . ALA B 1 79 ? 1.528 -21.906 -4.855 1 82 79 ALA B N 1
ATOM 1659 C CA . ALA B 1 79 ? 2.916 -22.312 -4.637 1 82 79 ALA B CA 1
ATOM 1660 C C . ALA B 1 79 ? 3.6 -22.656 -5.953 1 82 79 ALA B C 1
ATOM 1662 O O . ALA B 1 79 ? 4.73 -22.234 -6.203 1 82 79 ALA B O 1
ATOM 1663 N N . LYS B 1 80 ? 2.961 -23.359 -6.75 1 84 80 LYS B N 1
ATOM 1664 C CA . LYS B 1 80 ? 3.5 -23.734 -8.055 1 84 80 LYS B CA 1
ATOM 1665 C C . LYS B 1 80 ? 3.691 -22.516 -8.945 1 84 80 LYS B C 1
ATOM 1667 O O . LYS B 1 80 ? 4.715 -22.391 -9.617 1 84 80 LYS B O 1
ATOM 1672 N N . ARG B 1 81 ? 2.736 -21.609 -8.969 1 84.38 81 ARG B N 1
ATOM 1673 C CA . ARG B 1 81 ? 2.779 -20.422 -9.828 1 84.38 81 ARG B CA 1
ATOM 1674 C C . ARG B 1 81 ? 3.867 -19.453 -9.375 1 84.38 81 ARG B C 1
ATOM 1676 O O . ARG B 1 81 ? 4.488 -18.781 -10.195 1 84.38 81 ARG B O 1
ATOM 1683 N N . THR B 1 82 ? 4.086 -19.422 -8.07 1 85.31 82 THR B N 1
ATOM 1684 C CA . THR B 1 82 ? 5.062 -18.484 -7.527 1 85.31 82 THR B CA 1
ATOM 1685 C C . THR B 1 82 ? 6.48 -18.875 -7.926 1 85.31 82 THR B C 1
ATOM 1687 O O . THR B 1 82 ? 7.395 -18.062 -7.898 1 85.31 82 THR B O 1
ATOM 1690 N N . THR B 1 83 ? 6.629 -20.109 -8.305 1 82.69 83 THR B N 1
ATOM 1691 C CA . THR B 1 83 ? 7.934 -20.562 -8.766 1 82.69 83 THR B CA 1
ATOM 1692 C C . THR B 1 83 ? 8.328 -19.859 -10.055 1 82.69 83 THR B C 1
ATOM 1694 O O . THR B 1 83 ? 9.5 -19.828 -10.422 1 82.69 83 THR B O 1
ATOM 1697 N N . THR B 1 84 ? 7.391 -19.312 -10.711 1 82.56 84 THR B N 1
ATOM 1698 C CA . THR B 1 84 ? 7.66 -18.578 -11.945 1 82.56 84 THR B CA 1
ATOM 1699 C C . THR B 1 84 ? 8.203 -17.188 -11.641 1 82.56 84 THR B C 1
ATOM 1701 O O . THR B 1 84 ? 8.625 -16.469 -12.555 1 82.56 84 THR B O 1
ATOM 1704 N N . CYS B 1 85 ? 8.219 -16.75 -10.43 1 82.44 85 CYS B N 1
ATOM 1705 C CA . CYS B 1 85 ? 8.797 -15.492 -9.992 1 82.44 85 CYS B CA 1
ATOM 1706 C C . CYS B 1 85 ? 10.242 -15.672 -9.539 1 82.44 85 CYS B C 1
ATOM 1708 O O . CYS B 1 85 ? 10.492 -16.141 -8.43 1 82.44 85 CYS B O 1
ATOM 1710 N N . PRO B 1 86 ? 11.203 -15.305 -10.328 1 81.94 86 PRO B N 1
ATOM 1711 C CA . PRO B 1 86 ? 12.586 -15.727 -10.148 1 81.94 86 PRO B CA 1
ATOM 1712 C C . PRO B 1 86 ? 13.203 -15.195 -8.852 1 81.94 86 PRO B C 1
ATOM 1714 O O . PRO B 1 86 ? 14.062 -15.852 -8.258 1 81.94 86 PRO B O 1
ATOM 1717 N N . ASN B 1 87 ? 12.672 -14.086 -8.352 1 86.31 87 ASN B N 1
ATOM 1718 C CA . ASN B 1 87 ? 13.352 -13.492 -7.211 1 86.31 87 ASN B CA 1
ATOM 1719 C C . ASN B 1 87 ? 12.492 -13.547 -5.953 1 86.31 87 ASN B C 1
ATOM 1721 O O . ASN B 1 87 ? 12.898 -13.055 -4.895 1 86.31 87 ASN B O 1
ATOM 1725 N N . VAL B 1 88 ? 11.383 -14.109 -6.09 1 86.81 88 VAL B N 1
ATOM 1726 C CA . VAL B 1 88 ? 10.508 -14.195 -4.926 1 86.81 88 VAL B CA 1
ATOM 1727 C C . VAL B 1 88 ? 10.992 -15.297 -3.99 1 86.81 88 VAL B C 1
ATOM 1729 O O . VAL B 1 88 ? 11.141 -16.453 -4.406 1 86.81 88 VAL B O 1
ATOM 1732 N N . THR B 1 89 ? 11.188 -14.945 -2.746 1 81 89 THR B N 1
ATOM 1733 C CA . THR B 1 89 ? 11.688 -15.898 -1.763 1 81 89 THR B CA 1
ATOM 1734 C C . THR B 1 89 ? 10.625 -16.188 -0.7 1 81 89 THR B C 1
ATOM 1736 O O . THR B 1 89 ? 10.68 -17.219 -0.025 1 81 89 THR B O 1
ATOM 1739 N N . ASP B 1 90 ? 9.68 -15.312 -0.602 1 83.88 90 ASP B N 1
ATOM 1740 C CA . ASP B 1 90 ? 8.703 -15.445 0.472 1 83.88 90 ASP B CA 1
ATOM 1741 C C . ASP B 1 90 ? 7.281 -15.25 -0.05 1 83.88 90 ASP B C 1
ATOM 1743 O O . ASP B 1 90 ? 6.953 -14.188 -0.594 1 83.88 90 ASP B O 1
ATOM 1747 N N . LEU B 1 91 ? 6.559 -16.297 0.082 1 86.25 91 LEU B N 1
ATOM 1748 C CA . LEU B 1 91 ? 5.117 -16.234 -0.155 1 86.25 91 LEU B CA 1
ATOM 1749 C C . LEU B 1 91 ? 4.344 -16.453 1.142 1 86.25 91 LEU B C 1
ATOM 1751 O O . LEU B 1 91 ? 4.465 -17.5 1.776 1 86.25 91 LEU B O 1
ATOM 1755 N N . GLN B 1 92 ? 3.645 -15.508 1.467 1 84.44 92 GLN B N 1
ATOM 1756 C CA . GLN B 1 92 ? 2.869 -15.602 2.699 1 84.44 92 GLN B CA 1
ATOM 1757 C C . GLN B 1 92 ? 1.378 -15.727 2.404 1 84.44 92 GLN B C 1
ATOM 1759 O O . GLN B 1 92 ? 0.809 -14.906 1.683 1 84.44 92 GLN B O 1
ATOM 1764 N N . ILE B 1 93 ? 0.808 -16.766 2.906 1 85.94 93 ILE B N 1
ATOM 1765 C CA . ILE B 1 93 ? -0.626 -17.016 2.83 1 85.94 93 ILE B CA 1
ATOM 1766 C C . ILE B 1 93 ? -1.152 -17.438 4.203 1 85.94 93 ILE B C 1
ATOM 1768 O O . ILE B 1 93 ? -0.785 -18.484 4.727 1 85.94 93 ILE B O 1
ATOM 1772 N N . ARG B 1 94 ? -1.867 -16.547 4.789 1 77.62 94 ARG B N 1
ATOM 1773 C CA . ARG B 1 94 ? -2.461 -16.875 6.082 1 77.62 94 ARG B CA 1
ATOM 1774 C C . ARG B 1 94 ? -3.982 -16.922 5.988 1 77.62 94 ARG B C 1
ATOM 1776 O O . ARG B 1 94 ? -4.598 -16.094 5.305 1 77.62 94 ARG B O 1
ATOM 1783 N N . ALA B 1 95 ? -4.379 -17.969 6.168 1 71.38 95 ALA B N 1
ATOM 1784 C CA . ALA B 1 95 ? -5.809 -18.156 6.402 1 71.38 95 ALA B CA 1
ATOM 1785 C C . ALA B 1 95 ? -6.062 -18.844 7.746 1 71.38 95 ALA B C 1
ATOM 1787 O O . ALA B 1 95 ? -5.121 -19.234 8.43 1 71.38 95 ALA B O 1
ATOM 1788 N N . ASP B 1 96 ? -7.164 -18.547 8.367 1 57.59 96 ASP B N 1
ATOM 1789 C CA . ASP B 1 96 ? -7.473 -19.125 9.664 1 57.59 96 ASP B CA 1
ATOM 1790 C C . ASP B 1 96 ? -6.812 -20.5 9.82 1 57.59 96 ASP B C 1
ATOM 1792 O O . ASP B 1 96 ? -6.41 -20.875 10.922 1 57.59 96 ASP B O 1
ATOM 1796 N N . ASN B 1 97 ? -6.516 -21.125 8.742 1 51.16 97 ASN B N 1
ATOM 1797 C CA . ASN B 1 97 ? -6.035 -22.484 8.906 1 51.16 97 ASN B CA 1
ATOM 1798 C C . ASN B 1 97 ? -4.84 -22.781 8 1 51.16 97 ASN B C 1
ATOM 1800 O O . ASN B 1 97 ? -4.422 -23.922 7.863 1 51.16 97 ASN B O 1
ATOM 1804 N N . ILE B 1 98 ? -4.254 -21.812 7.191 1 52.41 98 ILE B N 1
ATOM 1805 C CA . ILE B 1 98 ? -3.189 -22.172 6.254 1 52.41 98 ILE B CA 1
ATOM 1806 C C . ILE B 1 98 ? -2.105 -21.094 6.277 1 52.41 98 ILE B C 1
ATOM 1808 O O . ILE B 1 98 ? -2.404 -19.906 6.184 1 52.41 98 ILE B O 1
ATOM 1812 N N . ILE B 1 99 ? -0.769 -21.406 6.695 1 53.59 99 ILE B N 1
ATOM 1813 C CA . ILE B 1 99 ? 0.361 -20.5 6.543 1 53.59 99 ILE B CA 1
ATOM 1814 C C . ILE B 1 99 ? 1.391 -21.109 5.594 1 53.59 99 ILE B C 1
ATOM 1816 O O . ILE B 1 99 ? 1.811 -22.25 5.777 1 53.59 99 ILE B O 1
ATOM 1820 N N . ILE B 1 100 ? 1.511 -20.656 4.363 1 55.56 100 ILE B N 1
ATOM 1821 C CA . ILE B 1 100 ? 2.559 -21.094 3.447 1 55.56 100 ILE B CA 1
ATOM 1822 C C . ILE B 1 100 ? 3.641 -20.016 3.354 1 55.56 100 ILE B C 1
ATOM 1824 O O . ILE B 1 100 ? 3.346 -18.844 3.07 1 55.56 100 ILE B O 1
ATOM 1828 N N . LEU B 1 101 ? 4.738 -20.203 3.877 1 53.16 101 LEU B N 1
ATOM 1829 C CA . LEU B 1 101 ? 5.91 -19.359 3.66 1 53.16 101 LEU B CA 1
ATOM 1830 C C . LEU B 1 101 ? 6.898 -20.031 2.715 1 53.16 101 LEU B C 1
ATOM 1832 O O . LEU B 1 101 ? 7.199 -21.219 2.869 1 53.16 101 LEU B O 1
ATOM 1836 N N . SER B 1 102 ? 6.812 -19.703 1.354 1 54.53 102 SER B N 1
ATOM 1837 C CA . SER B 1 102 ? 7.773 -20.297 0.426 1 54.53 102 SER B CA 1
ATOM 1838 C C . SER B 1 102 ? 9.008 -19.406 0.271 1 54.53 102 SER B C 1
ATOM 1840 O O . SER B 1 102 ? 8.891 -18.188 0.21 1 54.53 102 SER B O 1
ATOM 1842 N N . SER B 1 103 ? 10.156 -19.766 0.693 1 51.34 103 SER B N 1
ATOM 1843 C CA . SER B 1 103 ? 11.398 -19.078 0.378 1 51.34 103 SER B CA 1
ATOM 1844 C C . SER B 1 103 ? 11.969 -19.531 -0.958 1 51.34 103 SER B C 1
ATOM 1846 O O . SER B 1 103 ? 11.805 -20.703 -1.339 1 51.34 103 SER B O 1
ATOM 1848 N N . GLY B 1 104 ? 12.016 -18.891 -2.195 1 41.69 104 GLY B N 1
ATOM 1849 C CA . GLY B 1 104 ? 12.477 -19.141 -3.553 1 41.69 104 GLY B CA 1
ATOM 1850 C C . GLY B 1 104 ? 13.586 -20.172 -3.631 1 41.69 104 GLY B C 1
ATOM 1851 O O . GLY B 1 104 ? 13.594 -21.016 -4.527 1 41.69 104 GLY B O 1
ATOM 1852 N N . HIS B 1 105 ? 14.914 -20.188 -3.395 1 36.91 105 HIS B N 1
ATOM 1853 C CA . HIS B 1 105 ? 15.82 -20.984 -4.215 1 36.91 105 HIS B CA 1
ATOM 1854 C C . HIS B 1 105 ? 15.445 -22.469 -4.172 1 36.91 105 HIS B C 1
ATOM 1856 O O . HIS B 1 105 ? 15.461 -23.141 -5.199 1 36.91 105 HIS B O 1
ATOM 1862 N N . SER B 1 106 ? 16.016 -23.5 -3.32 1 34.47 106 SER B N 1
ATOM 1863 C CA . SER B 1 106 ? 16.562 -24.781 -3.727 1 34.47 106 SER B CA 1
ATOM 1864 C C . SER B 1 106 ? 15.469 -25.766 -4.105 1 34.47 106 SER B C 1
ATOM 1866 O O . SER B 1 106 ? 14.32 -25.625 -3.668 1 34.47 106 SER B O 1
ATOM 1868 N N . GLU B 1 107 ? 15.844 -26.766 -5.059 1 31.92 107 GLU B N 1
ATOM 1869 C CA . GLU B 1 107 ? 15.336 -28.031 -5.582 1 31.92 107 GLU B CA 1
ATOM 1870 C C . GLU B 1 107 ? 14.789 -28.906 -4.465 1 31.92 107 GLU B C 1
ATOM 1872 O O . GLU B 1 107 ? 14.375 -30.047 -4.707 1 31.92 107 GLU B O 1
ATOM 1877 N N . GLU B 1 108 ? 14.695 -28.656 -3.148 1 32.16 108 GLU B N 1
ATOM 1878 C CA . GLU B 1 108 ? 14.594 -30.016 -2.609 1 32.16 108 GLU B CA 1
ATOM 1879 C C . GLU B 1 108 ? 13.438 -30.781 -3.236 1 32.16 108 GLU B C 1
ATOM 1881 O O . GLU B 1 108 ? 12.375 -30.203 -3.49 1 32.16 108 GLU B O 1
ATOM 1886 N N . ILE B 1 109 ? 13.844 -32.125 -3.686 1 32.34 109 ILE B N 1
ATOM 1887 C CA . ILE B 1 109 ? 13.75 -33.531 -4.043 1 32.34 109 ILE B CA 1
ATOM 1888 C C . ILE B 1 109 ? 12.711 -34.219 -3.168 1 32.34 109 ILE B C 1
ATOM 1890 O O . ILE B 1 109 ? 12.414 -33.75 -2.062 1 32.34 109 ILE B O 1
ATOM 1894 N N . PRO B 1 110 ? 12.859 -35.531 -3.047 1 32 110 PRO B N 1
ATOM 1895 C CA . PRO B 1 110 ? 11.914 -36.594 -2.713 1 32 110 PRO B CA 1
ATOM 1896 C C . PRO B 1 110 ? 11.625 -36.656 -1.215 1 32 110 PRO B C 1
ATOM 1898 O O . PRO B 1 110 ? 12.547 -36.844 -0.414 1 32 110 PRO B O 1
ATOM 1901 N N . ARG B 1 111 ? 11.047 -35.875 -0.494 1 31.59 111 ARG B N 1
ATOM 1902 C CA . ARG B 1 111 ? 10.906 -36.344 0.876 1 31.59 111 ARG B CA 1
ATOM 1903 C C . ARG B 1 111 ? 10.305 -37.75 0.905 1 31.59 111 ARG B C 1
ATOM 1905 O O . ARG B 1 111 ? 9.094 -37.906 0.769 1 31.59 111 ARG B O 1
ATOM 1912 N N . SER B 1 112 ? 11.141 -38.75 0.166 1 27.84 112 SER B N 1
ATOM 1913 C CA . SER B 1 112 ? 10.641 -40.094 0.479 1 27.84 112 SER B CA 1
ATOM 1914 C C . SER B 1 112 ? 10.625 -40.344 1.983 1 27.84 112 SER B C 1
ATOM 1916 O O . SER B 1 112 ? 11.211 -39.562 2.75 1 27.84 112 SER B O 1
ATOM 1918 N N . SER B 1 113 ? 11.156 -41.625 2.4 1 28.91 113 SER B N 1
ATOM 1919 C CA . SER B 1 113 ? 10.969 -42.594 3.475 1 28.91 113 SER B CA 1
ATOM 1920 C C . SER B 1 113 ? 11.648 -42.156 4.758 1 28.91 113 SER B C 1
ATOM 1922 O O . SER B 1 113 ? 11.016 -42.062 5.812 1 28.91 113 SER B O 1
ATOM 1924 N N . ASN B 1 114 ? 12.828 -42.906 5.215 1 27.73 114 ASN B N 1
ATOM 1925 C CA . ASN B 1 114 ? 13.531 -43.531 6.332 1 27.73 114 ASN B CA 1
ATOM 1926 C C . ASN B 1 114 ? 14.562 -42.594 6.945 1 27.73 114 ASN B C 1
ATOM 1928 O O . ASN B 1 114 ? 15.336 -43 7.816 1 27.73 114 ASN B O 1
ATOM 1932 N N . VAL B 1 115 ? 15.422 -41.75 6.125 1 24.59 115 VAL B N 1
ATOM 1933 C CA . VAL B 1 115 ? 16.812 -41.656 6.559 1 24.59 115 VAL B CA 1
ATOM 1934 C C . VAL B 1 115 ? 16.984 -40.531 7.566 1 24.59 115 VAL B C 1
ATOM 1936 O O . VAL B 1 115 ? 16.547 -39.406 7.324 1 24.59 115 VAL B O 1
ATOM 1939 N N . LYS B 1 116 ? 17.625 -40.781 8.68 1 28.67 116 LYS B N 1
ATOM 1940 C CA . LYS B 1 116 ? 18.266 -40.188 9.844 1 28.67 116 LYS B CA 1
ATOM 1941 C C . LYS B 1 116 ? 19.312 -39.156 9.43 1 28.67 116 LYS B C 1
ATOM 1943 O O . LYS B 1 116 ? 20.109 -38.719 10.258 1 28.67 116 LYS B O 1
ATOM 1948 N N . SER B 1 117 ? 19.594 -38.812 8.078 1 25.64 117 SER B N 1
ATOM 1949 C CA . SER B 1 117 ? 20.938 -38.312 7.887 1 25.64 117 SER B CA 1
ATOM 1950 C C . SER B 1 117 ? 21.125 -36.938 8.531 1 25.64 117 SER B C 1
ATOM 1952 O O . SER B 1 117 ? 20.266 -36.094 8.414 1 25.64 117 SER B O 1
ATOM 1954 N N . ARG B 1 118 ? 22.172 -36.688 9.391 1 23.92 118 ARG B N 1
ATOM 1955 C CA . ARG B 1 118 ? 22.969 -35.656 10.086 1 23.92 118 ARG B CA 1
ATOM 1956 C C . ARG B 1 118 ? 23.531 -34.656 9.102 1 23.92 118 ARG B C 1
ATOM 1958 O O . ARG B 1 118 ? 24.406 -33.875 9.461 1 23.92 118 ARG B O 1
ATOM 1965 N N . GLU B 1 119 ? 23.484 -34.812 7.746 1 26.58 119 GLU B N 1
ATOM 1966 C CA . GLU B 1 119 ? 24.562 -34.125 7.051 1 26.58 119 GLU B CA 1
ATOM 1967 C C . GLU B 1 119 ? 24.375 -32.625 7.117 1 26.58 119 GLU B C 1
ATOM 1969 O O . GLU B 1 119 ? 23.25 -32.125 7.164 1 26.58 119 GLU B O 1
ATOM 1974 N N . LYS B 1 120 ? 25.469 -31.781 7.293 1 27.94 120 LYS B N 1
ATOM 1975 C CA . LYS B 1 120 ? 26.016 -30.438 7.363 1 27.94 120 LYS B CA 1
ATOM 1976 C C . LYS B 1 120 ? 25.609 -29.609 6.145 1 27.94 120 LYS B C 1
ATOM 1978 O O . LYS B 1 120 ? 26.422 -29.375 5.254 1 27.94 120 LYS B O 1
ATOM 1983 N N . GLU B 1 121 ? 24.547 -29.906 5.422 1 28.06 121 GLU B N 1
ATOM 1984 C CA . GLU B 1 121 ? 24.484 -29.328 4.082 1 28.06 121 GLU B CA 1
ATOM 1985 C C . GLU B 1 121 ? 24.422 -27.812 4.137 1 28.06 121 GLU B C 1
ATOM 1987 O O . GLU B 1 121 ? 23.922 -27.234 5.105 1 28.06 121 GLU B O 1
ATOM 1992 N N . LYS B 1 122 ? 25.234 -27.109 3.27 1 30.55 122 LYS B N 1
ATOM 1993 C CA . LYS B 1 122 ? 25.406 -25.719 2.865 1 30.55 122 LYS B CA 1
ATOM 1994 C C . LYS B 1 122 ? 24.062 -25.031 2.713 1 30.55 122 LYS B C 1
ATOM 1996 O O . LYS B 1 122 ? 23.094 -25.625 2.232 1 30.55 122 LYS B O 1
ATOM 2001 N N . ASP B 1 123 ? 23.938 -23.844 3.373 1 32.75 123 ASP B N 1
ATOM 2002 C CA . ASP B 1 123 ? 22.938 -22.844 3.77 1 32.75 123 ASP B CA 1
ATOM 2003 C C . ASP B 1 123 ? 22.062 -22.453 2.586 1 32.75 123 ASP B C 1
ATOM 2005 O O . ASP B 1 123 ? 22.391 -21.516 1.847 1 32.75 123 ASP B O 1
ATOM 2009 N N . GLY B 1 124 ? 21.906 -23.484 1.724 1 32.19 124 GLY B N 1
ATOM 2010 C CA . GLY B 1 124 ? 20.984 -23 0.707 1 32.19 124 GLY B CA 1
ATOM 2011 C C . GLY B 1 124 ? 19.656 -22.562 1.274 1 32.19 124 GLY B C 1
ATOM 2012 O O . GLY B 1 124 ? 19.188 -23.109 2.277 1 32.19 124 GLY B O 1
ATOM 2013 N N . GLN B 1 125 ? 19.25 -21.312 1.023 1 35.97 125 GLN B N 1
ATOM 2014 C CA . GLN B 1 125 ? 18.031 -20.641 1.438 1 35.97 125 GLN B CA 1
ATOM 2015 C C . GLN B 1 125 ? 16.797 -21.469 1.119 1 35.97 125 GLN B C 1
ATOM 2017 O O . GLN B 1 125 ? 16.547 -21.797 -0.041 1 35.97 125 GLN B O 1
ATOM 2022 N N . THR B 1 126 ? 16.5 -22.422 1.798 1 36.12 126 THR B N 1
ATOM 2023 C CA . THR B 1 126 ? 15.375 -23.344 1.695 1 36.12 126 THR B CA 1
ATOM 2024 C C . THR B 1 126 ? 14.047 -22.609 1.879 1 36.12 126 THR B C 1
ATOM 2026 O O . THR B 1 126 ? 13.898 -21.812 2.811 1 36.12 126 THR B O 1
ATOM 2029 N N . ARG B 1 127 ? 13.125 -22.688 0.678 1 39.72 127 ARG B N 1
ATOM 2030 C CA . ARG B 1 127 ? 11.75 -22.203 0.797 1 39.72 127 ARG B CA 1
ATOM 2031 C C . ARG B 1 127 ? 10.961 -23.047 1.794 1 39.72 127 ARG B C 1
ATOM 2033 O O . ARG B 1 127 ? 10.93 -24.281 1.688 1 39.72 127 ARG B O 1
ATOM 2040 N N . LYS B 1 128 ? 10.961 -22.797 2.984 1 40.66 128 LYS B N 1
ATOM 2041 C CA . LYS B 1 128 ? 10.219 -23.547 3.994 1 40.66 128 LYS B CA 1
ATOM 2042 C C . LYS B 1 128 ? 8.727 -23.266 3.904 1 40.66 128 LYS B C 1
ATOM 2044 O O . LYS B 1 128 ? 8.305 -22.109 3.881 1 40.66 128 LYS B O 1
ATOM 2049 N N . ILE B 1 129 ? 7.957 -24.156 3.229 1 44.12 129 ILE B N 1
ATOM 2050 C CA . ILE B 1 129 ? 6.5 -24.109 3.307 1 44.12 129 ILE B CA 1
ATOM 2051 C C . ILE B 1 129 ? 6.027 -24.812 4.578 1 44.12 129 ILE B C 1
ATOM 2053 O O . ILE B 1 129 ? 6.41 -25.953 4.848 1 44.12 129 ILE B O 1
ATOM 2057 N N . THR B 1 130 ? 5.672 -24.125 5.633 1 39 130 THR B N 1
ATOM 2058 C CA . THR B 1 130 ? 5.094 -24.781 6.801 1 39 130 THR B CA 1
ATOM 2059 C C . THR B 1 130 ? 3.57 -24.797 6.715 1 39 130 THR B C 1
ATOM 2061 O O . THR B 1 130 ? 2.943 -23.734 6.566 1 39 130 THR B O 1
ATOM 2064 N N . LEU B 1 131 ? 3.039 -25.844 6.25 1 40.34 131 LEU B N 1
ATOM 2065 C CA . LEU B 1 131 ? 1.603 -26.078 6.312 1 40.34 131 LEU B CA 1
ATOM 2066 C C . LEU B 1 131 ? 1.18 -26.5 7.715 1 40.34 131 LEU B C 1
ATOM 2068 O O . LEU B 1 131 ? 1.812 -27.359 8.328 1 40.34 131 LEU B O 1
ATOM 2072 N N . ARG B 1 132 ? 0.703 -25.391 8.492 1 38.12 132 ARG B N 1
ATOM 2073 C CA . ARG B 1 132 ? 0.168 -25.906 9.75 1 38.12 132 ARG B CA 1
ATOM 2074 C C . ARG B 1 132 ? -1.277 -26.375 9.578 1 38.12 132 ARG B C 1
ATOM 2076 O O . ARG B 1 132 ? -2.037 -25.781 8.812 1 38.12 132 ARG B O 1
#

pLDDT: mean 74.58, std 24.04, range [23.92, 96.62]

Sequence (264 aa):
MKNLKKIELTGGKLTAPGITELAQAFPKCLQLEEISLQDNWLKEQEMSEVIEIFAKVKKLKKIDLSHNEISPKTVLALAKRTTTCPNVTDLQIRADNIIILSSGHSEEIPRSSNVKSREKEKDGQTRKITLRMKNLKKIELTGGKLTAPGITELAQAFPKCLQLEEISLQDNWLKEQEMSEVIEIFAKVKKLKKIDLSHNEISPKTVLALAKRTTTCPNVTDLQIRADNIIILSSGHSEEIPRSSNVKSREKEKDGQTRKITLR

Secondary structure (DSSP, 8-state):
-TT--EEEEESS---HHHHHHHHHHGGG-TT--EEE--SS---HHHHHHHHHHHTT-TT--EEE--SSS--HHHHHHHHHHHTT-TT--EEEEEETTEEEEE-S--------S-------------------/-TT--EEEEESS---HHHHHHHHHHGGG-TT--EEE--SS---HHHHHHHHHHHTT-TT--EEE--SSS--HHHHHHHHHHHTT-TT--EEEEEETTEEEEE-S--------S-------------------

Nearest PDB structures (foldseek):
  4pki-assembly1_G  TM=7.899E-01  e=5.842E-04  Homo sapiens
  8f8t-assembly1_T  TM=7.872E-01  e=1.731E-03  Homo sapiens
  4z8g-assembly1_A  TM=7.910E-01  e=2.885E-03  Homo sapiens
  4z79-assembly1_A  TM=7.828E-01  e=2.706E-03  Homo sapiens
  8iah-assembly1_Y  TM=7.976E-01  e=1.425E-02  Sus scrofa

Radius of gyration: 22.53 Å; Cα contacts (8 Å, |Δi|>4): 533; chains: 2; bounding box: 44×74×54 Å